Protein AF-A0A8S9WKM5-F1 (afdb_monomer)

Solvent-accessible surface area (backbone atoms only — not comparable to full-atom values): 20378 Å² total; per-residue (Å²): 137,87,86,84,72,63,52,85,47,77,47,70,59,56,39,90,84,60,51,67,67,56,53,53,48,53,51,52,48,31,42,75,72,48,49,33,50,94,80,45,41,81,51,89,52,42,51,88,86,58,52,78,96,60,64,34,61,64,47,78,47,74,60,62,87,44,53,34,90,78,53,55,71,71,56,52,52,53,50,38,52,51,33,28,72,76,71,74,44,70,63,51,79,73,56,32,53,35,55,56,51,51,55,53,51,58,72,33,42,27,84,75,7,39,36,40,37,48,40,54,46,63,67,56,44,67,90,43,21,59,63,50,49,52,52,46,45,65,63,21,17,52,54,30,37,36,32,53,39,83,78,16,41,94,50,84,91,52,101,60,59,59,30,37,40,35,36,32,38,40,78,48,51,67,50,29,36,38,33,37,31,62,46,52,95,60,63,56,67,57,52,27,58,73,49,72,64,68,61,77,90,43,96,49,52,47,77,43,83,39,50,49,72,57,28,71,73,75,29,62,75,48,82,86,82,90,75,82,75,70,89,74,50,68,73,80,80,42,87,87,73,83,77,87,80,70,76,40,56,90,76,31,42,31,28,65,71,57,35,59,78,47,60,52,60,66,93,34,46,39,85,48,82,87,53,71,88,77,51,94,64,99,70,90,49,73,64,53,50,54,53,37,47,77,69,69,34,52,36,31,30,56,46,48,72,78,70,60,67,88,78,46,59,67,47,52,36,54,53,52,52,52,36,49,76,68,46,48,45,70,36,82,70,19,50,74,37,86,50,42,71,39,58,87,84,131

Structure (mmCIF, N/CA/C/O backbone):
data_AF-A0A8S9WKM5-F1
#
_entry.id   AF-A0A8S9WKM5-F1
#
loop_
_atom_site.group_PDB
_atom_site.id
_atom_site.type_symbol
_atom_site.label_atom_id
_atom_site.label_alt_id
_atom_site.label_comp_id
_atom_site.label_asym_id
_atom_site.label_entity_id
_atom_site.label_seq_id
_atom_site.pdbx_PDB_ins_code
_atom_site.Cartn_x
_atom_site.Cartn_y
_atom_site.Cartn_z
_atom_site.occupancy
_atom_site.B_iso_or_equiv
_atom_site.auth_seq_id
_atom_site.auth_comp_id
_atom_site.auth_asym_id
_atom_site.auth_atom_id
_atom_site.pdbx_PDB_model_num
ATOM 1 N N . ASN A 1 1 ? -19.069 -21.335 11.880 1.00 27.52 1 ASN A N 1
ATOM 2 C CA . ASN A 1 1 ? -20.393 -20.916 12.400 1.00 27.52 1 ASN A CA 1
ATOM 3 C C . ASN A 1 1 ? -20.542 -19.393 12.402 1.00 27.52 1 ASN A C 1
ATOM 5 O O . ASN A 1 1 ? -20.335 -18.762 13.427 1.00 27.52 1 ASN A O 1
ATOM 9 N N . PHE A 1 2 ? -20.904 -18.797 11.259 1.00 27.61 2 PHE A N 1
ATOM 10 C CA . PHE A 1 2 ? -21.255 -17.368 11.104 1.00 27.61 2 PHE A CA 1
ATOM 11 C C . PHE A 1 2 ? -22.776 -17.133 11.265 1.00 27.61 2 PHE A C 1
ATOM 13 O O . PHE A 1 2 ? -23.379 -16.341 10.556 1.00 27.61 2 PHE A O 1
ATOM 20 N N . LYS A 1 3 ? -23.436 -17.864 12.174 1.00 27.30 3 LYS A N 1
ATOM 21 C CA . LYS A 1 3 ? -24.910 -17.896 12.272 1.00 27.30 3 LYS A CA 1
ATOM 22 C C . LYS A 1 3 ? -25.536 -16.939 13.298 1.00 27.30 3 LYS A C 1
ATOM 24 O O . LYS A 1 3 ? -26.707 -17.098 13.617 1.00 27.30 3 LYS A O 1
ATOM 29 N N . SER A 1 4 ? -24.832 -15.923 13.792 1.00 34.41 4 SER A N 1
ATOM 30 C CA . SER A 1 4 ? -25.453 -14.953 14.710 1.00 34.41 4 SER A CA 1
ATOM 31 C C . SER A 1 4 ? -24.988 -13.525 14.439 1.00 34.41 4 SER A C 1
ATOM 33 O O . SER A 1 4 ? -23.982 -13.073 14.983 1.00 34.41 4 SER A O 1
ATOM 35 N N . GLY A 1 5 ? -25.743 -12.827 13.591 1.00 37.31 5 GLY A N 1
ATOM 36 C CA . GLY A 1 5 ? -25.620 -11.388 13.364 1.00 37.31 5 GLY A CA 1
ATOM 37 C C . GLY A 1 5 ? -25.636 -11.032 11.883 1.00 37.31 5 GLY A C 1
ATOM 38 O O . GLY A 1 5 ? -24.588 -10.763 11.311 1.00 37.31 5 GLY A O 1
ATOM 39 N N . SER A 1 6 ? -26.818 -11.016 11.262 1.00 39.25 6 SER A N 1
ATOM 40 C CA . SER A 1 6 ? -27.016 -10.341 9.973 1.00 39.25 6 SER A CA 1
ATOM 41 C C . SER A 1 6 ? -26.503 -8.901 10.084 1.00 39.25 6 SER A C 1
ATOM 43 O O . SER A 1 6 ? -26.922 -8.179 10.999 1.00 39.25 6 SER A O 1
ATOM 45 N N . VAL A 1 7 ? -25.616 -8.462 9.189 1.00 41.38 7 VAL A N 1
ATOM 46 C CA . VAL A 1 7 ? -25.152 -7.070 9.188 1.00 41.38 7 VAL A CA 1
ATOM 47 C C . VAL A 1 7 ? -26.294 -6.189 8.684 1.00 41.38 7 VAL A C 1
ATOM 49 O O . VAL A 1 7 ? -26.565 -6.121 7.490 1.00 41.38 7 VAL A O 1
ATOM 52 N N . ARG A 1 8 ? -26.982 -5.504 9.604 1.00 40.97 8 ARG A N 1
ATOM 53 C CA . ARG A 1 8 ? -28.013 -4.512 9.272 1.00 40.97 8 ARG A CA 1
ATOM 54 C C . ARG A 1 8 ? -27.336 -3.182 8.944 1.00 40.97 8 ARG A C 1
ATOM 56 O O . ARG A 1 8 ? -26.842 -2.506 9.843 1.00 40.97 8 ARG A O 1
ATOM 63 N N . GLY A 1 9 ? -27.308 -2.793 7.673 1.00 43.59 9 GLY A N 1
ATOM 64 C CA . GLY A 1 9 ? -26.719 -1.520 7.260 1.00 43.59 9 GLY A CA 1
ATOM 65 C C . GLY A 1 9 ? -26.802 -1.262 5.758 1.00 43.59 9 GLY A C 1
ATOM 66 O O . GLY A 1 9 ? -27.056 -2.165 4.964 1.00 43.59 9 GLY A O 1
ATOM 67 N N . LEU A 1 10 ? -26.594 -0.003 5.365 1.00 43.62 10 LEU A N 1
ATOM 68 C CA . LEU A 1 10 ? -26.366 0.352 3.965 1.00 43.62 10 LEU A CA 1
ATOM 69 C C . LEU A 1 10 ? -25.060 -0.316 3.516 1.00 43.62 10 LEU A C 1
ATOM 71 O O . LEU A 1 10 ? -23.991 0.059 3.996 1.00 43.62 10 LEU A O 1
ATOM 75 N N . ILE A 1 11 ? -25.131 -1.269 2.587 1.00 50.75 11 ILE A N 1
ATOM 76 C CA . ILE A 1 11 ? -23.942 -1.811 1.925 1.00 50.75 11 ILE A CA 1
ATOM 77 C C . ILE A 1 11 ? -23.657 -0.935 0.721 1.00 50.75 11 ILE A C 1
ATOM 79 O O . ILE A 1 11 ? -24.031 -1.141 -0.430 1.00 50.75 11 ILE A O 1
ATOM 83 N N . ALA A 1 12 ? -22.977 0.124 1.085 1.00 47.88 12 ALA A N 1
ATOM 84 C CA . ALA A 1 12 ? -22.315 1.064 0.242 1.00 47.88 12 ALA A CA 1
ATOM 85 C C . ALA A 1 12 ? -21.112 0.363 -0.439 1.00 47.88 12 ALA A C 1
ATOM 87 O O . ALA A 1 12 ? -20.004 0.400 0.092 1.00 47.88 12 ALA A O 1
ATOM 88 N N . THR A 1 13 ? -21.278 -0.268 -1.613 1.00 49.44 13 THR A N 1
ATOM 89 C CA . THR A 1 13 ? -20.110 -0.578 -2.464 1.00 49.44 13 THR A CA 1
ATOM 90 C C . THR A 1 13 ? -19.815 0.627 -3.335 1.00 49.44 13 THR A C 1
ATOM 92 O O . THR A 1 13 ? -20.437 0.826 -4.379 1.00 49.44 13 THR A O 1
ATOM 95 N N . TRP A 1 14 ? -18.847 1.422 -2.911 1.00 49.50 14 TRP A N 1
ATOM 96 C CA . TRP A 1 14 ? -18.431 2.597 -3.650 1.00 49.50 14 TRP A CA 1
ATOM 97 C C . TRP A 1 14 ? -17.005 2.406 -4.121 1.00 49.50 14 TRP A C 1
ATOM 99 O O . TRP A 1 14 ? -16.128 2.000 -3.360 1.00 49.50 14 TRP A O 1
ATOM 109 N N . GLY A 1 15 ? -16.760 2.683 -5.391 1.00 41.44 15 GLY A N 1
ATOM 110 C CA . GLY A 1 15 ? -15.428 2.548 -5.946 1.00 41.44 15 GLY A CA 1
ATOM 111 C C . GLY A 1 15 ? -15.276 3.381 -7.187 1.00 41.44 15 GLY A C 1
ATOM 112 O O . GLY A 1 15 ? -16.176 3.485 -8.014 1.00 41.44 15 GLY A O 1
ATOM 113 N N . TYR A 1 16 ? -14.083 3.926 -7.326 1.00 41.91 16 TYR A N 1
ATOM 114 C CA . TYR A 1 16 ? -13.618 4.489 -8.573 1.00 41.91 16 TYR A CA 1
ATOM 115 C C . TYR A 1 16 ? -13.452 3.335 -9.576 1.00 41.91 16 TYR A C 1
ATOM 117 O O . TYR A 1 16 ? -12.672 2.416 -9.327 1.00 41.91 16 TYR A O 1
ATOM 125 N N . TYR A 1 17 ? -14.239 3.334 -10.657 1.00 49.47 17 TYR A N 1
ATOM 126 C CA . TYR A 1 17 ? -14.374 2.209 -11.600 1.00 49.47 17 TYR A CA 1
ATOM 127 C C . TYR A 1 17 ? -14.920 0.897 -11.004 1.00 49.47 17 TYR A C 1
ATOM 129 O O . TYR A 1 17 ? -14.580 -0.193 -11.477 1.00 49.47 17 TYR A O 1
ATOM 137 N N . LEU A 1 18 ? -15.806 0.951 -10.003 1.00 55.47 18 LEU A N 1
ATOM 138 C CA . LEU A 1 18 ? -16.553 -0.247 -9.615 1.00 55.47 18 LEU A CA 1
ATOM 139 C C . LEU A 1 18 ? -17.497 -0.621 -10.770 1.00 55.47 18 LEU A C 1
ATOM 141 O O . LEU A 1 18 ? -18.569 -0.043 -10.945 1.00 55.47 18 LEU A O 1
ATOM 145 N N . LYS A 1 19 ? -17.084 -1.583 -11.609 1.00 63.47 19 LYS A N 1
ATOM 146 C CA . LYS A 1 19 ? -17.965 -2.143 -12.641 1.00 63.47 19 LYS A CA 1
ATOM 147 C C . LYS A 1 19 ? -19.225 -2.624 -11.928 1.00 63.47 19 LYS A C 1
ATOM 149 O O . LYS A 1 19 ? -19.130 -3.479 -11.051 1.00 63.47 19 LYS A O 1
ATOM 154 N N . LYS A 1 20 ? -20.398 -2.123 -12.332 1.00 67.19 20 LYS A N 1
ATOM 155 C CA . LYS A 1 20 ? -21.721 -2.502 -11.789 1.00 67.19 20 LYS A CA 1
ATOM 156 C C . LYS A 1 20 ? -21.861 -4.017 -11.576 1.00 67.19 20 LYS A C 1
ATOM 158 O O . LYS A 1 20 ? -22.428 -4.469 -10.588 1.00 67.19 20 LYS A O 1
ATOM 163 N N . ARG A 1 21 ? -21.274 -4.806 -12.482 1.00 72.75 21 ARG A N 1
ATOM 164 C CA . ARG A 1 21 ? -21.211 -6.270 -12.413 1.00 72.75 21 ARG A CA 1
ATOM 165 C C . ARG A 1 21 ? -20.491 -6.805 -11.166 1.00 72.75 21 ARG A C 1
ATOM 167 O O . ARG A 1 21 ? -20.981 -7.762 -10.580 1.00 72.75 21 ARG A O 1
ATOM 174 N N . CYS A 1 22 ? -19.373 -6.205 -10.757 1.00 73.00 22 CYS A N 1
ATOM 175 C CA . CYS A 1 22 ? -18.634 -6.604 -9.558 1.00 73.00 22 CYS A CA 1
ATOM 176 C C . CYS A 1 22 ? -19.436 -6.292 -8.290 1.00 73.00 22 CYS A C 1
ATOM 178 O O . CYS A 1 22 ? -19.613 -7.185 -7.473 1.00 73.00 22 CYS A O 1
ATOM 180 N N . ALA A 1 23 ? -19.997 -5.078 -8.182 1.00 72.75 23 ALA A N 1
ATOM 181 C CA . ALA A 1 23 ? -20.856 -4.688 -7.059 1.00 72.75 23 ALA A CA 1
ATOM 182 C C . ALA A 1 23 ? -22.016 -5.678 -6.873 1.00 72.75 23 ALA A C 1
ATOM 184 O O . ALA A 1 23 ? -22.172 -6.276 -5.813 1.00 72.75 23 ALA A O 1
ATOM 185 N N . MET A 1 24 ? -22.774 -5.931 -7.947 1.00 76.25 24 MET A N 1
ATOM 186 C CA . MET A 1 24 ? -23.893 -6.874 -7.903 1.00 76.25 24 MET A CA 1
ATOM 187 C C . MET A 1 24 ? -23.445 -8.310 -7.598 1.00 76.25 24 MET A C 1
ATOM 189 O O . MET A 1 24 ? -24.157 -9.031 -6.904 1.00 76.25 24 MET A O 1
ATOM 193 N N . GLY A 1 25 ? -22.282 -8.734 -8.104 1.00 80.06 25 GLY A N 1
ATOM 194 C CA . GLY A 1 25 ? -21.702 -10.044 -7.808 1.00 80.06 25 GLY A CA 1
ATOM 195 C C . GLY A 1 25 ? -21.398 -10.217 -6.320 1.00 80.06 25 GLY A C 1
ATOM 196 O O . GLY A 1 25 ? -21.869 -11.176 -5.712 1.00 80.06 25 GLY A O 1
ATOM 197 N N . SER A 1 26 ? -20.697 -9.253 -5.719 1.00 76.81 26 SER A N 1
ATOM 198 C CA . SER A 1 26 ? -20.371 -9.258 -4.290 1.00 76.81 26 SER A CA 1
ATOM 199 C C . SER A 1 26 ? -21.617 -9.182 -3.408 1.00 76.81 26 SER A C 1
ATOM 201 O O . SER A 1 26 ? -21.707 -9.909 -2.423 1.00 76.81 26 SER A O 1
ATOM 203 N N . THR A 1 27 ? -22.620 -8.373 -3.772 1.00 77.62 27 THR A N 1
ATOM 204 C CA . THR A 1 27 ? -23.897 -8.327 -3.039 1.00 77.62 27 THR A CA 1
ATOM 205 C C . THR A 1 27 ? -24.624 -9.668 -3.088 1.00 77.62 27 THR A C 1
ATOM 207 O O . THR A 1 27 ? -25.083 -10.153 -2.058 1.00 77.62 27 THR A O 1
ATOM 210 N N . ARG A 1 2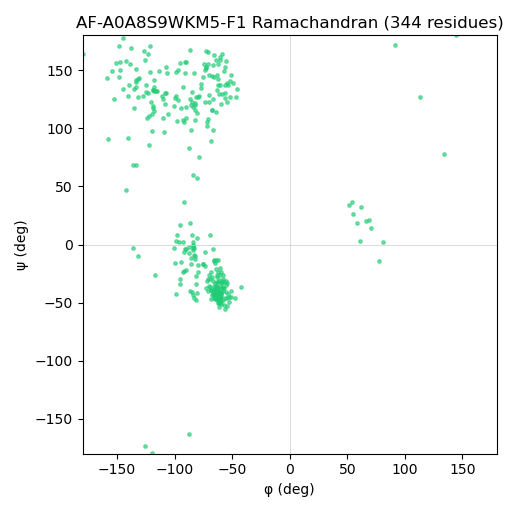8 ? -24.694 -10.314 -4.260 1.00 80.62 28 ARG A N 1
ATOM 211 C CA . ARG A 1 28 ? -25.297 -11.652 -4.391 1.00 80.62 28 ARG A CA 1
ATOM 212 C C . ARG A 1 28 ? -24.560 -12.694 -3.556 1.00 80.62 28 ARG A C 1
ATOM 214 O O . ARG A 1 28 ? -25.206 -13.517 -2.914 1.00 80.62 28 ARG A O 1
ATOM 221 N N . GLN A 1 29 ? -23.230 -12.652 -3.556 1.00 81.44 29 GLN A N 1
ATOM 222 C CA . GLN A 1 29 ? -22.418 -13.555 -2.748 1.00 81.44 29 GLN A CA 1
ATOM 223 C C . GLN A 1 29 ? -22.664 -13.339 -1.251 1.00 81.44 29 GLN A C 1
ATOM 225 O O . GLN A 1 29 ? -22.949 -14.302 -0.549 1.00 81.44 29 GLN A O 1
ATOM 230 N N . GLY A 1 30 ? -22.658 -12.092 -0.775 1.00 80.38 30 GLY A N 1
ATOM 231 C CA . GLY A 1 30 ? -22.911 -11.801 0.636 1.00 80.38 30 GLY A CA 1
ATOM 232 C C . GLY A 1 30 ? -24.327 -12.169 1.094 1.00 80.38 30 GLY A C 1
ATOM 233 O O . GLY A 1 30 ? -24.490 -12.630 2.220 1.00 80.38 30 GLY A O 1
ATOM 234 N N . LEU A 1 31 ? -25.340 -12.056 0.224 1.00 79.94 31 LEU A N 1
ATOM 235 C CA . LEU A 1 31 ? -26.686 -12.583 0.496 1.00 79.94 31 LEU A CA 1
ATOM 236 C C . LEU A 1 31 ? -26.677 -14.116 0.610 1.00 79.94 31 LEU A C 1
ATOM 238 O O . LEU A 1 31 ? -27.258 -14.669 1.539 1.00 79.94 31 LEU A O 1
ATOM 242 N N . LYS A 1 32 ? -25.986 -14.810 -0.305 1.00 84.81 32 LYS A N 1
ATOM 243 C CA . LYS A 1 32 ? -25.862 -16.279 -0.290 1.00 84.81 32 LYS A CA 1
ATOM 244 C C . LYS A 1 32 ? -25.129 -16.788 0.955 1.00 84.81 32 LYS A C 1
ATOM 246 O O . LYS A 1 32 ? -25.483 -17.833 1.490 1.00 84.81 32 LYS A O 1
ATOM 251 N N . GLU A 1 33 ? -24.116 -16.058 1.406 1.00 83.00 33 GLU A N 1
ATOM 252 C CA . GLU A 1 33 ? -23.310 -16.393 2.585 1.00 83.00 33 GLU A CA 1
ATOM 253 C C . GLU A 1 33 ? -23.963 -15.949 3.907 1.00 83.00 33 GLU A C 1
ATOM 255 O O . GLU A 1 33 ? -23.430 -16.228 4.979 1.00 83.00 33 GLU A O 1
ATOM 260 N N . GLY A 1 34 ? -25.124 -15.281 3.855 1.00 81.00 34 GLY A N 1
ATOM 261 C CA . GLY A 1 34 ? -25.837 -14.787 5.038 1.00 81.00 34 GLY A CA 1
ATOM 262 C C . GLY A 1 34 ? -25.152 -13.607 5.735 1.00 81.00 34 GLY A C 1
ATOM 263 O O . GLY A 1 34 ? -25.500 -13.274 6.865 1.00 81.00 34 GLY A O 1
ATOM 264 N N . ILE A 1 35 ? -24.181 -12.974 5.070 1.00 79.56 35 ILE A N 1
ATOM 265 C CA . ILE A 1 35 ? -23.537 -11.735 5.525 1.00 79.56 35 ILE A CA 1
ATOM 266 C C . ILE A 1 35 ? -24.534 -10.574 5.399 1.00 79.56 35 ILE A C 1
ATOM 268 O O . ILE A 1 35 ? -24.620 -9.721 6.284 1.00 79.56 35 ILE A O 1
ATOM 272 N N . PHE A 1 36 ? -25.303 -10.573 4.305 1.00 81.75 36 PHE A N 1
ATOM 273 C CA . PHE A 1 36 ? -26.350 -9.601 3.997 1.00 81.75 36 PHE A CA 1
ATOM 274 C C . PHE A 1 36 ? -27.739 -10.230 4.157 1.00 81.75 36 PHE A C 1
ATOM 276 O O . PHE A 1 36 ? -27.911 -11.435 3.978 1.00 81.75 36 PHE A O 1
ATOM 283 N N . ASP A 1 37 ? -28.736 -9.403 4.460 1.00 79.25 37 ASP A N 1
ATOM 284 C CA . ASP A 1 37 ? -30.146 -9.785 4.600 1.00 79.25 37 ASP A CA 1
ATOM 285 C C . ASP A 1 37 ? -31.050 -9.036 3.601 1.00 79.25 37 ASP A C 1
ATOM 287 O O . ASP A 1 37 ? -30.590 -8.221 2.803 1.00 79.25 37 ASP A O 1
ATOM 291 N N . SER A 1 38 ? -32.362 -9.281 3.637 1.00 76.25 38 SER A N 1
ATOM 292 C CA . SER A 1 38 ? -33.327 -8.619 2.743 1.00 76.25 38 SER A CA 1
ATOM 293 C C . SER A 1 38 ? -33.442 -7.103 2.950 1.00 76.25 38 SER A C 1
ATOM 295 O O . SER A 1 38 ? -33.981 -6.413 2.089 1.00 76.25 38 SER A O 1
ATOM 297 N N . ASN A 1 39 ? -32.953 -6.572 4.075 1.00 77.75 39 ASN A N 1
ATOM 298 C CA . ASN A 1 39 ? -32.946 -5.137 4.372 1.00 77.75 39 ASN A CA 1
ATOM 299 C C . ASN A 1 39 ? -31.653 -4.451 3.912 1.00 77.75 39 ASN A C 1
ATOM 301 O O . ASN A 1 39 ? -31.538 -3.224 3.983 1.00 77.75 39 ASN A O 1
ATOM 305 N N . SER A 1 40 ? -30.681 -5.231 3.446 1.00 80.75 40 SER A N 1
ATOM 306 C CA . SER A 1 40 ? -29.411 -4.749 2.927 1.00 80.75 40 SER A CA 1
ATOM 307 C C . SER A 1 40 ? -29.625 -3.974 1.632 1.00 80.75 40 SER A C 1
ATOM 309 O O . SER A 1 40 ? -30.214 -4.467 0.672 1.00 80.75 40 SER A O 1
ATOM 311 N N . ARG A 1 41 ? -29.136 -2.733 1.600 1.00 80.19 41 ARG A N 1
ATOM 312 C CA . ARG A 1 41 ? -29.294 -1.830 0.453 1.00 80.19 41 ARG A CA 1
ATOM 313 C C . ARG A 1 41 ? -27.970 -1.647 -0.267 1.00 80.19 41 ARG A C 1
ATOM 315 O O . ARG A 1 41 ? -26.976 -1.332 0.381 1.00 80.19 41 ARG A O 1
ATOM 322 N N . LEU A 1 42 ? -27.997 -1.810 -1.588 1.00 80.12 42 LEU A N 1
ATOM 323 C CA . LEU A 1 42 ? -26.881 -1.534 -2.485 1.00 80.12 42 LEU A CA 1
ATOM 324 C C . LEU A 1 42 ? -27.092 -0.182 -3.168 1.00 80.12 42 LEU A C 1
ATOM 326 O O . LEU A 1 42 ? -28.041 -0.018 -3.932 1.00 80.12 42 LEU A O 1
ATOM 330 N N . GLU A 1 43 ? -26.173 0.750 -2.944 1.00 80.19 43 GLU A N 1
ATOM 331 C CA . GLU A 1 43 ? -26.101 2.013 -3.684 1.00 80.19 43 GLU A CA 1
ATOM 332 C C . GLU A 1 43 ? -24.857 2.003 -4.577 1.00 80.19 43 GLU A C 1
ATOM 334 O O . GLU A 1 43 ? -23.756 1.703 -4.113 1.00 80.19 43 GLU A O 1
ATOM 339 N N . ILE A 1 44 ? -25.037 2.295 -5.869 1.00 79.19 44 ILE A N 1
ATOM 340 C CA . ILE A 1 44 ? -23.961 2.289 -6.869 1.00 79.19 44 ILE A CA 1
ATOM 341 C C . ILE A 1 44 ? -23.678 3.727 -7.275 1.00 79.19 44 ILE A C 1
ATOM 343 O O . ILE A 1 44 ? -24.361 4.266 -8.139 1.00 79.19 44 ILE A O 1
ATOM 347 N N . ASN A 1 45 ? -22.664 4.319 -6.655 1.00 81.50 45 ASN A N 1
ATOM 348 C CA . ASN A 1 45 ? -22.265 5.709 -6.847 1.00 81.50 45 ASN A CA 1
ATOM 349 C C . ASN A 1 45 ? -20.734 5.855 -6.663 1.00 81.50 45 ASN A C 1
ATOM 351 O O . ASN A 1 45 ? -20.051 4.923 -6.221 1.00 81.50 45 ASN A O 1
ATOM 355 N N . ASP A 1 46 ? -20.178 7.025 -6.994 1.00 84.56 46 ASP A N 1
ATOM 356 C CA . ASP A 1 46 ? -18.761 7.352 -6.758 1.00 84.56 46 ASP A CA 1
ATOM 357 C C . ASP A 1 46 ? -18.559 7.901 -5.337 1.00 84.56 46 ASP A C 1
ATOM 359 O O . ASP A 1 46 ? -19.162 8.909 -4.975 1.00 84.56 46 ASP A O 1
ATOM 363 N N . PHE A 1 47 ? -17.732 7.233 -4.517 1.00 86.44 47 PHE A N 1
ATOM 364 C CA . PHE A 1 47 ? -17.626 7.564 -3.085 1.00 86.44 47 PHE A CA 1
ATOM 365 C C . PHE A 1 47 ? -17.097 8.968 -2.864 1.00 86.44 47 PHE A C 1
ATOM 367 O O . PHE A 1 47 ? -17.505 9.650 -1.937 1.00 86.44 47 PHE A O 1
ATOM 374 N N . ILE A 1 48 ? -16.147 9.365 -3.705 1.00 87.38 48 ILE A N 1
ATOM 375 C CA . ILE A 1 48 ? -15.418 10.614 -3.566 1.00 87.38 48 ILE A CA 1
ATOM 376 C C . ILE A 1 48 ? -16.265 11.757 -4.110 1.00 87.38 48 ILE A C 1
ATOM 378 O O . ILE A 1 48 ? -16.299 12.834 -3.522 1.00 87.38 48 ILE A O 1
ATOM 382 N N . LEU A 1 49 ? -16.924 11.534 -5.248 1.00 86.88 49 LEU A N 1
ATOM 383 C CA . LEU A 1 49 ? -17.642 12.583 -5.967 1.00 86.88 49 LEU A CA 1
ATOM 384 C C . LEU A 1 49 ? -19.102 12.731 -5.541 1.00 86.88 49 LEU A C 1
ATOM 386 O O . LEU A 1 49 ? -19.693 13.784 -5.771 1.00 86.88 49 LEU A O 1
ATOM 390 N N . SER A 1 50 ? -19.704 11.699 -4.959 1.00 86.44 50 SER A N 1
ATOM 391 C CA . SER A 1 50 ? -21.118 11.704 -4.576 1.00 86.44 50 SER A CA 1
ATOM 392 C C . SER A 1 50 ? -21.372 10.974 -3.253 1.00 86.44 50 SER A C 1
ATOM 394 O O . SER A 1 50 ? -22.288 10.160 -3.211 1.00 86.44 50 SER A O 1
ATOM 396 N N . PRO A 1 51 ? -20.592 11.223 -2.181 1.00 87.50 51 PRO A N 1
ATOM 397 C CA . PRO A 1 51 ? -20.678 10.452 -0.940 1.00 87.50 51 PRO A CA 1
ATOM 398 C C . PRO A 1 51 ? -22.089 10.414 -0.335 1.00 87.50 51 PRO A C 1
ATOM 400 O O . PRO A 1 51 ? -22.879 11.334 -0.557 1.00 87.50 51 PRO A O 1
ATOM 403 N N . PRO A 1 52 ? -22.391 9.405 0.504 1.00 86.69 52 PRO A N 1
ATOM 404 C CA . PRO A 1 52 ? -23.639 9.363 1.256 1.00 86.69 52 PRO A CA 1
ATOM 405 C C . PRO A 1 52 ? -23.897 10.656 2.043 1.00 86.69 52 PRO A C 1
ATOM 407 O O . PRO A 1 52 ? -23.003 11.191 2.692 1.00 86.69 52 PRO A O 1
ATOM 410 N N . HIS A 1 53 ? -25.153 11.103 2.075 1.00 87.50 53 HIS A N 1
ATOM 411 C CA . HIS A 1 53 ? -25.580 12.289 2.835 1.00 87.50 53 HIS A CA 1
ATOM 412 C C . HIS A 1 53 ? -25.937 11.994 4.301 1.00 87.50 53 HIS A C 1
ATOM 414 O O . HIS A 1 53 ? -26.651 12.762 4.940 1.00 87.50 53 HIS A O 1
ATOM 420 N N . LYS A 1 54 ? -25.479 10.861 4.838 1.00 89.19 54 LYS A N 1
ATOM 421 C CA . LYS A 1 54 ? -25.720 10.452 6.223 1.00 89.19 54 LYS A CA 1
ATOM 422 C C . LYS A 1 54 ? -24.459 9.859 6.824 1.00 89.19 54 LYS A C 1
ATOM 424 O O . LYS A 1 54 ? -23.621 9.323 6.099 1.00 89.19 54 LYS A O 1
ATOM 429 N N . GLN A 1 55 ? -24.375 9.917 8.144 1.00 93.38 55 GLN A N 1
ATOM 430 C CA . GLN A 1 55 ? -23.315 9.256 8.887 1.00 93.38 55 GLN A CA 1
ATOM 431 C C . GLN A 1 55 ? -23.679 7.796 9.202 1.00 93.38 55 GLN A C 1
ATOM 433 O O . GLN A 1 55 ? -24.821 7.368 9.001 1.00 93.38 55 GLN A O 1
ATOM 438 N N . PHE A 1 56 ? -22.681 7.025 9.642 1.00 92.69 56 PHE A N 1
ATOM 439 C CA . PHE A 1 56 ? -22.817 5.609 9.971 1.00 92.69 56 PHE A CA 1
ATOM 440 C C . PHE A 1 56 ? -22.195 5.262 11.323 1.00 92.69 56 PHE A C 1
ATOM 442 O O . PHE A 1 56 ? -21.097 5.705 11.652 1.00 92.69 56 PHE A O 1
ATOM 449 N N . LYS A 1 57 ? -22.845 4.359 12.063 1.00 95.56 57 LYS A N 1
ATOM 450 C CA . LYS A 1 57 ? -22.308 3.752 13.298 1.00 95.56 57 LYS A CA 1
ATOM 451 C C . LYS A 1 57 ? -21.145 2.791 13.063 1.00 95.56 57 LYS A C 1
ATOM 453 O O . LYS A 1 57 ? -20.348 2.552 13.967 1.00 95.56 57 LYS A O 1
ATOM 458 N N . ALA A 1 58 ? -21.077 2.185 11.883 1.00 94.88 58 ALA A N 1
ATOM 459 C CA . ALA A 1 58 ? -20.039 1.230 11.535 1.00 94.88 58 ALA A CA 1
ATOM 460 C C . ALA A 1 58 ? -19.676 1.356 10.056 1.00 94.88 58 ALA A C 1
ATOM 462 O O . ALA A 1 58 ? -20.566 1.397 9.207 1.00 94.88 58 ALA A O 1
ATOM 463 N N . ILE A 1 59 ? -18.379 1.389 9.754 1.00 95.25 59 ILE A N 1
ATOM 464 C CA . ILE A 1 59 ? -17.861 1.414 8.385 1.00 95.25 59 ILE A CA 1
ATOM 465 C C . ILE A 1 59 ? -16.765 0.358 8.256 1.00 95.25 59 ILE A C 1
ATOM 467 O O . ILE A 1 59 ? -15.809 0.345 9.026 1.00 95.25 59 ILE A O 1
ATOM 471 N N . VAL A 1 60 ? -16.884 -0.518 7.260 1.00 93.44 60 VAL A N 1
ATOM 472 C CA . VAL A 1 60 ? -15.850 -1.498 6.909 1.00 93.44 60 VAL A CA 1
ATOM 473 C C . VAL A 1 60 ? -15.479 -1.292 5.451 1.00 93.44 60 VAL A C 1
ATOM 475 O O . VAL A 1 60 ? -16.372 -1.222 4.607 1.00 93.44 60 VAL A O 1
ATOM 478 N N . ALA A 1 61 ? -14.188 -1.186 5.138 1.00 91.31 61 ALA A N 1
ATOM 479 C CA . ALA A 1 61 ? -13.759 -0.992 3.757 1.00 91.31 61 ALA A CA 1
ATOM 480 C C . ALA A 1 61 ? -12.408 -1.636 3.431 1.00 91.31 61 ALA A C 1
ATOM 482 O O . ALA A 1 61 ? -11.501 -1.714 4.257 1.00 91.31 61 ALA A O 1
ATOM 483 N N . ASN A 1 62 ? -12.281 -2.022 2.164 1.00 90.69 62 ASN A N 1
ATOM 484 C CA . ASN A 1 62 ? -11.028 -2.283 1.467 1.00 90.69 62 ASN A CA 1
ATOM 485 C C . ASN A 1 62 ? -11.013 -1.348 0.238 1.00 90.69 62 ASN A C 1
ATOM 487 O O . ASN A 1 62 ? -11.565 -1.712 -0.805 1.00 90.69 62 ASN A O 1
ATOM 491 N N . PRO A 1 63 ? -10.553 -0.091 0.385 1.00 90.56 63 PRO A N 1
ATOM 492 C CA . PRO A 1 63 ? -10.658 0.924 -0.656 1.00 90.56 63 PRO A CA 1
ATOM 493 C C . PRO A 1 63 ? -9.718 0.637 -1.842 1.00 90.56 63 PRO A C 1
ATOM 495 O O . PRO A 1 63 ? -8.787 -0.155 -1.741 1.00 90.56 63 PRO A O 1
ATOM 498 N N . PRO A 1 64 ? -9.905 1.305 -2.993 1.00 87.31 64 PRO A N 1
ATOM 499 C CA . PRO A 1 64 ? -9.050 1.102 -4.162 1.00 87.31 64 PRO A CA 1
ATOM 500 C C . PRO A 1 64 ? -7.626 1.662 -3.969 1.00 87.31 64 PRO A C 1
ATOM 502 O O . PRO A 1 64 ? -7.425 2.867 -3.785 1.00 87.31 64 PRO A O 1
ATOM 505 N N . TYR A 1 65 ? -6.602 0.812 -4.112 1.00 88.06 65 TYR A N 1
ATOM 506 C CA . TYR A 1 65 ? -5.185 1.184 -3.942 1.00 88.06 65 TYR A CA 1
ATOM 507 C C . TYR A 1 65 ? -4.572 1.798 -5.211 1.00 88.06 65 TYR A C 1
ATOM 509 O O . TYR A 1 65 ? -3.609 1.295 -5.793 1.00 88.06 65 TYR A O 1
ATOM 517 N N . ILE A 1 66 ? -5.138 2.917 -5.666 1.00 88.00 66 ILE A N 1
ATOM 518 C CA . ILE A 1 66 ? -4.654 3.626 -6.856 1.00 88.00 66 ILE A CA 1
ATOM 519 C C . ILE A 1 66 ? -3.610 4.666 -6.449 1.00 88.00 66 ILE A C 1
ATOM 521 O O . ILE A 1 66 ? -3.899 5.611 -5.712 1.00 88.00 66 ILE A O 1
ATOM 525 N N . ARG A 1 67 ? -2.382 4.495 -6.950 1.00 87.94 67 ARG A N 1
ATOM 526 C CA . ARG A 1 67 ? -1.274 5.438 -6.736 1.00 87.94 67 ARG A CA 1
ATOM 527 C C . ARG A 1 67 ? -1.543 6.766 -7.444 1.00 87.94 67 ARG A C 1
ATOM 529 O O . ARG A 1 67 ? -2.046 6.780 -8.566 1.00 87.94 67 ARG A O 1
ATOM 536 N N . HIS A 1 68 ? -1.102 7.867 -6.842 1.00 87.88 68 HIS A N 1
ATOM 537 C CA . HIS A 1 68 ? -1.346 9.228 -7.332 1.00 87.88 68 HIS A CA 1
ATOM 538 C C . HIS A 1 68 ? -0.921 9.482 -8.790 1.00 87.88 68 HIS A C 1
ATOM 540 O O . HIS A 1 68 ? -1.577 10.245 -9.494 1.00 87.88 68 HIS A O 1
ATOM 546 N N . HIS A 1 69 ? 0.140 8.837 -9.286 1.00 85.38 69 HIS A N 1
ATOM 547 C CA . HIS A 1 69 ? 0.571 8.969 -10.685 1.00 85.38 69 HIS A CA 1
ATOM 548 C C . HIS A 1 69 ? -0.494 8.515 -11.694 1.00 85.38 69 HIS A C 1
ATOM 550 O O . HIS A 1 69 ? -0.504 9.001 -12.816 1.00 85.38 69 HIS A O 1
ATOM 556 N N . ARG A 1 70 ? -1.396 7.608 -11.295 1.00 86.38 70 ARG A N 1
ATOM 557 C CA . ARG A 1 70 ? -2.480 7.087 -12.142 1.00 86.38 70 ARG A CA 1
ATOM 558 C C . ARG A 1 70 ? -3.780 7.884 -12.026 1.00 86.38 70 ARG A C 1
ATOM 560 O O . ARG A 1 70 ? -4.744 7.552 -12.704 1.00 86.38 70 ARG A O 1
ATOM 567 N N . LEU A 1 71 ? -3.836 8.885 -11.147 1.00 87.38 71 LEU A N 1
ATOM 568 C CA . LEU A 1 71 ? -5.039 9.691 -10.959 1.00 87.38 71 LEU A CA 1
ATOM 569 C C . LEU A 1 71 ? -5.088 10.828 -11.994 1.00 87.38 71 LEU A C 1
ATOM 571 O O . LEU A 1 71 ? -4.086 11.548 -12.116 1.00 87.38 71 LEU A O 1
ATOM 575 N N . PRO A 1 72 ? -6.230 11.023 -12.685 1.00 88.94 72 PRO A N 1
ATOM 576 C CA . PRO A 1 72 ? -6.445 12.164 -13.571 1.00 88.94 72 PRO A CA 1
ATOM 577 C C . PRO A 1 72 ? -6.252 13.501 -12.854 1.00 88.94 72 PRO A C 1
ATOM 579 O O . PRO A 1 72 ? -6.444 13.607 -11.637 1.00 88.94 72 PRO A O 1
ATOM 582 N N . VAL A 1 73 ? -5.872 14.531 -13.608 1.00 88.44 73 VAL A N 1
ATOM 583 C CA . VAL A 1 73 ? -5.567 15.863 -13.063 1.00 88.44 73 VAL A CA 1
ATOM 584 C C . VAL A 1 73 ? -6.808 16.492 -12.429 1.00 88.44 73 VAL A C 1
ATOM 586 O O . VAL A 1 73 ? -6.730 17.046 -11.331 1.00 88.44 73 VAL A O 1
ATOM 589 N N . GLU A 1 74 ? -7.967 16.323 -13.058 1.00 89.12 74 GLU A N 1
ATOM 590 C CA . GLU A 1 74 ? -9.257 16.847 -12.607 1.00 89.12 74 GLU A CA 1
ATOM 591 C C . GLU A 1 74 ? -9.640 16.230 -11.258 1.00 89.12 74 GLU A C 1
ATOM 593 O O . GLU A 1 74 ? -10.026 16.931 -10.320 1.00 89.12 74 GLU A O 1
ATOM 598 N N . LEU A 1 75 ? -9.454 14.911 -11.125 1.00 89.62 75 LEU A N 1
ATOM 599 C CA . LEU A 1 75 ? -9.691 14.206 -9.869 1.00 89.62 75 LEU A CA 1
ATOM 600 C C . LEU A 1 75 ? -8.726 14.686 -8.781 1.00 89.62 75 LEU A C 1
ATOM 602 O O . LEU A 1 75 ? -9.155 14.931 -7.659 1.00 89.62 75 LEU A O 1
ATOM 606 N N . LYS A 1 76 ? -7.440 14.890 -9.095 1.00 90.94 76 LYS A N 1
ATOM 607 C CA . LYS A 1 76 ? -6.467 15.421 -8.125 1.00 90.94 76 LYS A CA 1
ATOM 608 C C . LYS A 1 76 ? -6.872 16.787 -7.574 1.00 90.94 76 LYS A C 1
ATOM 610 O O . LYS A 1 76 ? -6.645 17.029 -6.390 1.00 90.94 76 LYS A O 1
ATOM 615 N N . SER A 1 77 ? -7.453 17.665 -8.395 1.00 91.12 77 SER A N 1
ATOM 616 C CA . SER A 1 77 ? -7.954 18.961 -7.913 1.00 91.12 77 SER A CA 1
ATOM 617 C C . SER A 1 77 ? -9.060 18.768 -6.876 1.00 91.12 77 SER A C 1
ATOM 619 O O . SER A 1 77 ? -8.944 19.254 -5.752 1.00 91.12 77 SER A O 1
ATOM 621 N N . ARG A 1 78 ? -10.061 17.939 -7.201 1.00 91.31 78 ARG A N 1
ATOM 622 C CA . ARG A 1 78 ? -11.173 17.620 -6.291 1.00 91.31 78 ARG A CA 1
ATOM 623 C C . ARG A 1 78 ? -10.703 16.970 -4.991 1.00 91.31 78 ARG A C 1
ATOM 625 O O . ARG A 1 78 ? -11.174 17.317 -3.915 1.00 91.31 78 ARG A O 1
ATOM 632 N N . LEU A 1 79 ? -9.738 16.054 -5.066 1.00 93.75 79 LEU A N 1
ATOM 633 C CA . LEU A 1 79 ? -9.161 15.399 -3.890 1.00 93.75 79 LEU A CA 1
ATOM 634 C C . LEU A 1 79 ? -8.430 16.396 -2.975 1.00 93.75 79 LEU A C 1
ATOM 636 O O . LEU A 1 79 ? -8.537 16.308 -1.750 1.00 93.75 79 LEU A O 1
ATOM 640 N N . LYS A 1 80 ? -7.723 17.380 -3.548 1.00 92.31 80 LYS A N 1
ATOM 641 C CA . LYS A 1 80 ? -7.096 18.461 -2.771 1.00 92.31 80 LYS A CA 1
ATOM 642 C C . LYS A 1 80 ? -8.141 19.310 -2.049 1.00 92.31 80 LYS A C 1
ATOM 644 O O . LYS A 1 80 ? -7.970 19.563 -0.858 1.00 92.31 80 LYS A O 1
ATOM 649 N N . GLU A 1 81 ? -9.206 19.710 -2.738 1.00 93.19 81 GLU A N 1
ATOM 650 C CA . GLU A 1 81 ? -10.323 20.467 -2.153 1.00 93.19 81 GLU A CA 1
ATOM 651 C C . GLU A 1 81 ? -11.011 19.685 -1.027 1.00 93.19 81 GLU A C 1
ATOM 653 O O . GLU A 1 81 ? -11.207 20.224 0.061 1.00 93.19 81 GLU A O 1
ATOM 658 N N . LEU A 1 82 ? -11.278 18.393 -1.245 1.00 93.62 82 LEU A N 1
ATOM 659 C CA . LEU A 1 82 ? -11.837 17.494 -0.234 1.00 93.62 82 LEU A CA 1
ATOM 660 C C . LEU A 1 82 ? -10.948 17.429 1.013 1.00 93.62 82 LEU A C 1
ATOM 662 O O . LEU A 1 82 ? -11.445 17.597 2.126 1.00 93.62 82 LEU A O 1
ATOM 666 N N . SER A 1 83 ? -9.633 17.237 0.843 1.00 95.00 83 SER A N 1
ATOM 667 C CA . SER A 1 83 ? -8.708 17.201 1.984 1.00 95.00 83 SER A CA 1
ATOM 668 C C . SER A 1 83 ? -8.666 18.527 2.738 1.00 95.00 83 SER A C 1
ATOM 670 O O . SER A 1 83 ? -8.718 18.524 3.962 1.00 95.00 83 SER A O 1
ATOM 672 N N . LEU A 1 84 ? -8.666 19.659 2.029 1.00 95.88 84 LEU A N 1
ATOM 673 C CA . LEU A 1 84 ? -8.682 20.974 2.661 1.00 95.88 84 LEU A CA 1
ATOM 674 C C . LEU A 1 84 ? -9.960 21.181 3.480 1.00 95.88 84 LEU A C 1
ATOM 676 O O . LEU A 1 84 ? -9.877 21.646 4.613 1.00 95.88 84 LEU A O 1
ATOM 680 N N . LYS A 1 85 ? -11.118 20.799 2.931 1.00 95.75 85 LYS A N 1
ATOM 681 C CA . LYS A 1 85 ? -12.420 20.938 3.591 1.00 95.75 85 LYS A CA 1
ATOM 682 C C . LYS A 1 85 ? -12.523 20.103 4.872 1.00 95.75 85 LYS A C 1
ATOM 684 O O . LYS A 1 85 ? -13.020 20.607 5.870 1.00 95.75 85 LYS A O 1
ATOM 689 N N . ILE A 1 86 ? -12.079 18.844 4.843 1.00 96.00 86 ILE A N 1
ATOM 690 C CA . ILE A 1 86 ? -12.258 17.904 5.967 1.00 96.00 86 ILE A CA 1
ATOM 691 C C . ILE A 1 86 ? -11.132 18.029 7.002 1.00 96.00 86 ILE A C 1
ATOM 693 O O . ILE A 1 86 ? -11.374 17.954 8.208 1.00 96.00 86 ILE A O 1
ATOM 697 N N . LEU A 1 87 ? -9.888 18.199 6.546 1.00 95.94 87 LEU A N 1
ATOM 698 C CA . LEU A 1 87 ? -8.709 18.206 7.417 1.00 95.94 87 LEU A CA 1
ATOM 699 C C . LEU A 1 87 ? -8.332 19.609 7.904 1.00 95.94 87 LEU A C 1
ATOM 701 O O . LEU A 1 87 ? -7.612 19.734 8.892 1.00 95.94 87 LEU A O 1
ATOM 705 N N . GLY A 1 88 ? -8.753 20.656 7.187 1.00 95.62 88 GLY A N 1
ATOM 706 C CA . GLY A 1 88 ? -8.277 22.029 7.380 1.00 95.62 88 GLY A CA 1
ATOM 707 C C . GLY A 1 88 ? -6.929 22.324 6.708 1.00 95.62 88 GLY A C 1
ATOM 708 O O . GLY A 1 88 ? -6.414 23.432 6.819 1.00 95.62 88 GLY A O 1
ATOM 709 N N . PHE A 1 89 ? -6.341 21.362 5.988 1.00 94.06 89 PHE A N 1
ATOM 710 C CA . PHE A 1 89 ? -5.092 21.540 5.245 1.00 94.06 89 PHE A CA 1
ATOM 711 C C . PHE A 1 89 ? -5.056 20.686 3.976 1.00 94.06 89 PHE A C 1
ATOM 713 O O . PHE A 1 89 ? -5.725 19.660 3.864 1.00 94.06 89 PHE A O 1
ATOM 720 N N . LYS A 1 90 ? -4.231 21.094 3.006 1.00 91.06 90 LYS A N 1
ATOM 721 C CA . LYS A 1 90 ? -4.005 20.319 1.779 1.00 91.06 90 LYS A CA 1
ATOM 722 C C . LYS A 1 90 ? -3.039 19.169 2.059 1.00 91.06 90 LYS A C 1
ATOM 724 O O . LYS A 1 90 ? -1.939 19.402 2.562 1.00 91.06 90 LYS A O 1
ATOM 729 N N . LEU A 1 91 ? -3.423 17.950 1.687 1.00 91.38 91 LEU A N 1
ATOM 730 C CA . LEU A 1 91 ? -2.492 16.820 1.678 1.00 91.38 91 LEU A CA 1
ATOM 731 C C . LEU A 1 91 ? -1.491 16.924 0.527 1.00 91.38 91 LEU A C 1
ATOM 733 O O . LEU A 1 91 ? -1.775 17.496 -0.530 1.00 91.38 91 LEU A O 1
ATOM 737 N N . ASP A 1 92 ? -0.319 16.329 0.736 1.00 91.12 92 ASP A N 1
ATOM 738 C CA . ASP A 1 92 ? 0.688 16.177 -0.309 1.00 91.12 92 ASP A CA 1
ATOM 739 C C . ASP A 1 92 ? 0.127 15.347 -1.478 1.00 91.12 92 ASP A C 1
ATOM 741 O O . ASP A 1 92 ? -0.540 14.327 -1.286 1.00 91.12 92 ASP A O 1
ATOM 745 N N . GLY A 1 93 ? 0.408 15.783 -2.709 1.00 86.38 93 GLY A N 1
ATOM 746 C CA . GLY A 1 93 ? -0.148 15.189 -3.928 1.00 86.38 93 GLY A CA 1
ATOM 747 C C . GLY A 1 93 ? 0.307 13.757 -4.219 1.00 86.38 93 GLY A C 1
ATOM 748 O O . GLY A 1 93 ? -0.165 13.168 -5.192 1.00 86.38 93 GLY A O 1
ATOM 749 N N . ARG A 1 94 ? 1.215 13.197 -3.410 1.00 89.81 94 ARG A N 1
ATOM 750 C CA . ARG A 1 94 ? 1.644 11.798 -3.498 1.00 89.81 94 ARG A CA 1
ATOM 751 C C . ARG A 1 94 ? 0.697 10.821 -2.798 1.00 89.81 94 ARG A C 1
ATOM 753 O O . ARG A 1 94 ? 0.852 9.613 -2.999 1.00 89.81 94 ARG A O 1
ATOM 760 N N . ALA A 1 95 ? -0.281 11.309 -2.031 1.00 92.75 95 ALA A N 1
ATOM 761 C CA . ALA A 1 95 ? -1.304 10.472 -1.410 1.00 92.75 95 ALA A CA 1
ATOM 762 C C . ALA A 1 95 ? -2.098 9.679 -2.467 1.00 92.75 95 ALA A C 1
ATOM 764 O O . ALA A 1 95 ? -2.572 10.228 -3.464 1.00 92.75 95 ALA A O 1
ATOM 765 N N . GLY A 1 96 ? -2.218 8.365 -2.269 1.00 92.50 96 GLY A N 1
ATOM 766 C CA . GLY A 1 96 ? -3.045 7.506 -3.119 1.00 92.50 96 GLY A CA 1
ATOM 767 C C . GLY A 1 96 ? -4.543 7.712 -2.875 1.00 92.50 96 GLY A C 1
ATOM 768 O O . GLY A 1 96 ? -4.949 8.287 -1.869 1.00 92.50 96 GLY A O 1
ATOM 769 N N . LEU A 1 97 ? -5.386 7.199 -3.775 1.00 92.50 97 LEU A N 1
ATOM 770 C CA . LEU A 1 97 ? -6.845 7.358 -3.680 1.00 92.50 97 LEU A CA 1
ATOM 771 C C . LEU A 1 97 ? -7.429 6.787 -2.375 1.00 92.50 97 LEU A C 1
ATOM 773 O O . LEU A 1 97 ? -8.327 7.386 -1.790 1.00 92.50 97 LEU A O 1
ATOM 777 N N . HIS A 1 98 ? -6.881 5.670 -1.895 1.00 92.94 98 HIS A N 1
ATOM 778 C CA . HIS A 1 98 ? -7.277 5.017 -0.644 1.00 92.94 98 HIS A CA 1
ATOM 779 C C . HIS A 1 98 ? -7.203 5.944 0.581 1.00 92.94 98 HIS A C 1
ATOM 781 O O . HIS A 1 98 ? -8.029 5.827 1.483 1.00 92.94 98 HIS A O 1
ATOM 787 N N . ILE A 1 99 ? -6.278 6.910 0.590 1.00 96.19 99 ILE A N 1
ATOM 788 C CA . ILE A 1 99 ? -6.154 7.904 1.663 1.00 96.19 99 ILE A CA 1
ATOM 789 C C . ILE A 1 99 ? -7.393 8.798 1.728 1.00 96.19 99 ILE A C 1
ATOM 791 O O . ILE A 1 99 ? -7.936 9.042 2.800 1.00 96.19 99 ILE A O 1
ATOM 795 N N . TYR A 1 100 ? -7.888 9.242 0.575 1.00 95.38 100 TYR A N 1
ATOM 796 C CA . TYR A 1 100 ? -9.075 10.091 0.502 1.00 95.38 100 TYR A CA 1
ATOM 797 C C . TYR A 1 100 ? -10.360 9.328 0.830 1.00 95.38 100 TYR A C 1
ATOM 799 O O . TYR A 1 100 ? -11.259 9.898 1.444 1.00 95.38 100 TYR A O 1
ATOM 807 N N . PHE A 1 101 ? -10.417 8.030 0.510 1.00 94.81 101 PHE A N 1
ATOM 808 C CA . PHE A 1 101 ? -11.481 7.147 0.998 1.00 94.81 101 PHE A CA 1
ATOM 809 C C . PHE A 1 101 ? -11.490 7.073 2.529 1.00 94.81 101 PHE A C 1
ATOM 811 O O . PHE A 1 101 ? -12.552 7.205 3.129 1.00 94.81 101 PHE A O 1
ATOM 818 N N . LEU A 1 102 ? -10.325 6.904 3.165 1.00 97.38 102 LEU A N 1
ATOM 819 C CA . LEU A 1 102 ? -10.221 6.875 4.626 1.00 97.38 102 LEU A CA 1
ATOM 820 C C . LEU A 1 102 ? -10.678 8.199 5.255 1.00 97.38 102 LEU A C 1
ATOM 822 O O . LEU A 1 102 ? -11.460 8.188 6.200 1.00 97.38 102 LEU A O 1
ATOM 826 N N . ILE A 1 103 ? -10.231 9.335 4.714 1.00 97.12 103 ILE A N 1
ATOM 827 C CA . ILE A 1 103 ? -10.589 10.671 5.222 1.00 97.12 103 ILE A CA 1
ATOM 828 C C . ILE A 1 103 ? -12.099 10.892 5.171 1.00 97.12 103 ILE A C 1
ATOM 830 O O . ILE A 1 103 ? -12.695 11.305 6.163 1.00 97.12 103 ILE A O 1
ATOM 834 N N . LEU A 1 104 ? -12.715 10.589 4.028 1.00 95.62 104 LEU A N 1
ATOM 835 C CA . LEU A 1 104 ? -14.148 10.768 3.836 1.00 95.62 104 LEU A CA 1
ATOM 836 C C . LEU A 1 104 ? -14.967 9.792 4.685 1.00 95.62 104 LEU A C 1
ATOM 838 O O . LEU A 1 104 ? -15.974 10.178 5.265 1.00 95.62 104 LEU A O 1
ATOM 842 N N . ALA A 1 105 ? -14.518 8.543 4.822 1.00 96.25 105 ALA A N 1
ATOM 843 C CA . ALA A 1 105 ? -15.168 7.575 5.699 1.00 96.25 105 ALA A CA 1
ATOM 844 C C . ALA A 1 105 ? -15.114 7.993 7.174 1.00 96.25 105 ALA A C 1
ATOM 846 O O . ALA A 1 105 ? -16.099 7.823 7.884 1.00 96.25 105 ALA A O 1
ATOM 847 N N . LEU A 1 106 ? -14.000 8.571 7.631 1.00 97.38 106 LEU A N 1
ATOM 848 C CA . LEU A 1 106 ? -13.896 9.123 8.981 1.00 97.38 106 LEU A CA 1
ATOM 849 C C . LEU A 1 106 ? -14.844 10.316 9.192 1.00 97.38 106 LEU A C 1
ATOM 851 O O . LEU A 1 106 ? -15.434 10.427 10.260 1.00 97.38 106 LEU A O 1
ATOM 855 N N . ASP A 1 107 ? -15.027 11.176 8.185 1.00 95.81 107 ASP A N 1
ATOM 856 C CA . ASP A 1 107 ? -15.982 12.300 8.231 1.00 95.81 107 ASP A CA 1
ATOM 857 C C . ASP A 1 107 ? -17.455 11.838 8.274 1.00 95.81 107 ASP A C 1
ATOM 859 O O . ASP A 1 107 ? -18.306 12.455 8.917 1.00 95.81 107 ASP A O 1
ATOM 863 N N . LEU A 1 108 ? -17.742 10.695 7.644 1.00 95.62 108 LEU A N 1
ATOM 864 C CA . LEU A 1 108 ? -19.050 10.033 7.652 1.00 95.62 108 LEU A CA 1
ATOM 865 C C . LEU A 1 108 ? -19.276 9.130 8.879 1.00 95.62 108 LEU A C 1
ATOM 867 O O . LEU A 1 108 ? -20.313 8.471 8.967 1.00 95.62 108 LEU A O 1
ATOM 871 N N . LEU A 1 109 ? -18.336 9.052 9.821 1.00 96.88 109 LEU A N 1
ATOM 872 C CA . LEU A 1 109 ? -18.460 8.195 10.998 1.00 96.88 109 LEU A CA 1
ATOM 873 C C . LEU A 1 109 ? -19.252 8.921 12.096 1.00 96.88 109 LEU A C 1
ATOM 875 O O . LEU A 1 109 ? -18.851 9.992 12.545 1.00 96.88 109 LEU A O 1
ATOM 879 N N . GLU A 1 110 ? -20.362 8.341 12.558 1.00 97.50 110 GLU A N 1
ATOM 880 C CA . GLU A 1 110 ? -21.146 8.887 13.679 1.00 97.50 110 GLU A CA 1
ATOM 881 C C . GLU A 1 110 ? -20.309 8.953 14.961 1.00 97.50 110 GLU A C 1
ATOM 883 O O . GLU A 1 110 ? -19.339 8.209 15.115 1.00 97.50 110 GLU A O 1
ATOM 888 N N . SER A 1 111 ? -20.717 9.793 15.917 1.00 97.06 111 SER A N 1
ATOM 889 C CA . SER A 1 111 ? -20.181 9.747 17.284 1.00 97.06 111 SER A CA 1
ATOM 890 C C . SER A 1 111 ? -20.310 8.335 17.869 1.00 97.06 111 SER A C 1
ATOM 892 O O . SER A 1 111 ? -21.322 7.663 17.678 1.00 97.06 111 SER A O 1
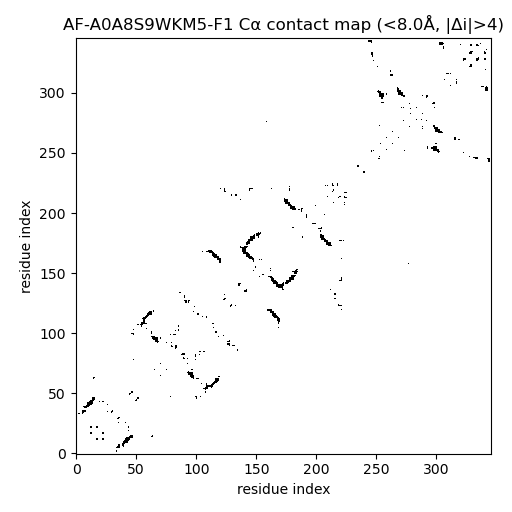ATOM 894 N N . GLU A 1 112 ? -19.264 7.868 18.550 1.00 97.12 112 GLU A N 1
ATOM 895 C CA . GLU A 1 112 ? -19.075 6.493 19.033 1.00 97.12 112 GLU A CA 1
ATOM 896 C C . GLU A 1 112 ? -19.037 5.405 17.939 1.00 97.12 112 GLU A C 1
ATOM 898 O O . GLU A 1 112 ? -18.872 4.220 18.255 1.00 97.12 112 GLU A O 1
ATOM 903 N N . GLY A 1 113 ? -19.118 5.785 16.661 1.00 97.56 113 GLY A N 1
ATOM 904 C CA . GLY A 1 113 ? -19.042 4.876 15.527 1.00 97.56 113 GLY A CA 1
ATOM 905 C C . GLY A 1 113 ? -17.662 4.235 15.372 1.00 97.56 113 GLY A C 1
ATOM 906 O O . GLY A 1 113 ? -16.648 4.789 15.802 1.00 97.56 113 GLY A O 1
ATOM 907 N N . ARG A 1 114 ? -17.610 3.051 14.754 1.00 97.50 114 ARG A N 1
ATOM 908 C CA . ARG A 1 114 ? -16.375 2.275 14.542 1.00 97.50 114 ARG A CA 1
ATOM 909 C C . ARG A 1 114 ? -16.059 2.083 13.063 1.00 97.50 114 ARG A C 1
ATOM 911 O O . ARG A 1 114 ? -16.941 1.825 12.251 1.00 97.50 114 ARG A O 1
ATOM 918 N N . LEU A 1 115 ? -14.783 2.145 12.727 1.00 98.00 115 LEU A N 1
ATOM 919 C CA . LEU A 1 115 ? -14.260 1.989 11.382 1.00 98.00 115 LEU A CA 1
ATOM 920 C C . LEU A 1 115 ? -13.206 0.881 11.363 1.00 98.00 115 LEU A C 1
ATOM 922 O O . LEU A 1 115 ? -12.301 0.877 12.194 1.00 98.00 115 LEU A O 1
ATOM 926 N N . ALA A 1 116 ? -13.325 -0.038 10.404 1.00 97.81 116 ALA A N 1
ATOM 927 C CA . ALA A 1 116 ? -12.339 -1.073 10.108 1.00 97.81 116 ALA A CA 1
ATOM 928 C C . ALA A 1 116 ? -11.891 -0.952 8.646 1.00 97.81 116 ALA A C 1
ATOM 930 O O . ALA A 1 116 ? -12.672 -1.204 7.728 1.00 97.81 116 ALA A O 1
ATOM 931 N N . PHE A 1 117 ? -10.647 -0.539 8.417 1.00 97.06 117 PHE A N 1
ATOM 932 C CA . PHE A 1 117 ? -10.119 -0.300 7.070 1.00 97.06 117 PHE A CA 1
ATOM 933 C C . PHE A 1 117 ? -8.917 -1.186 6.788 1.00 97.06 117 PHE A C 1
ATOM 935 O O . PHE A 1 117 ? -7.916 -1.106 7.497 1.00 97.06 117 PHE A O 1
ATOM 942 N N . ILE A 1 118 ? -9.007 -1.990 5.731 1.00 95.69 118 ILE A N 1
ATOM 943 C CA . ILE A 1 118 ? -7.863 -2.696 5.152 1.00 95.69 118 ILE A CA 1
ATOM 944 C C . ILE A 1 118 ? -7.131 -1.698 4.260 1.00 95.69 118 ILE A C 1
ATOM 946 O O . ILE A 1 118 ? -7.758 -1.055 3.427 1.00 95.69 118 ILE A O 1
ATOM 950 N N . MET A 1 119 ? -5.830 -1.531 4.459 1.00 94.19 119 MET A N 1
ATOM 951 C CA . MET A 1 119 ? -5.009 -0.536 3.773 1.00 94.19 119 MET A CA 1
ATOM 952 C C . MET A 1 119 ? -3.622 -1.114 3.469 1.00 94.19 119 MET A C 1
ATOM 954 O O . MET A 1 119 ? -3.180 -2.045 4.142 1.00 94.19 119 MET A O 1
ATOM 958 N N . PRO A 1 120 ? -2.895 -0.574 2.484 1.00 93.00 120 PRO A N 1
ATOM 959 C CA . PRO A 1 120 ? -1.480 -0.872 2.315 1.00 93.00 120 PRO A CA 1
ATOM 960 C C . PRO A 1 120 ? -0.646 -0.245 3.446 1.00 93.00 120 PRO A C 1
ATOM 962 O O . PRO A 1 120 ? -0.933 0.858 3.910 1.00 93.00 120 PRO A O 1
ATOM 965 N N . ALA A 1 121 ? 0.433 -0.912 3.860 1.00 91.94 121 ALA A N 1
ATOM 966 C CA . ALA A 1 121 ? 1.353 -0.415 4.885 1.00 91.94 121 ALA A CA 1
ATOM 967 C C . ALA A 1 121 ? 2.012 0.922 4.506 1.00 91.94 121 ALA A C 1
ATOM 969 O O . ALA A 1 121 ? 2.385 1.679 5.400 1.00 91.94 121 ALA A O 1
ATOM 970 N N . ASP A 1 122 ? 2.097 1.240 3.208 1.00 89.94 122 ASP A N 1
ATOM 971 C CA . ASP A 1 122 ? 2.575 2.537 2.715 1.00 89.94 122 ASP A CA 1
ATOM 972 C C . ASP A 1 122 ? 1.664 3.711 3.127 1.00 89.94 122 ASP A C 1
ATOM 974 O O . ASP A 1 122 ? 2.097 4.854 3.089 1.00 89.94 122 ASP A O 1
ATOM 978 N N . THR A 1 123 ? 0.446 3.454 3.621 1.00 94.31 123 THR A N 1
ATOM 979 C CA . THR A 1 123 ? -0.417 4.464 4.261 1.00 94.31 123 THR A CA 1
ATOM 980 C C . THR A 1 123 ? 0.213 5.029 5.539 1.00 94.31 123 THR A C 1
ATOM 982 O O . THR A 1 123 ? -0.079 6.159 5.937 1.00 94.31 123 THR A O 1
ATOM 985 N N . CYS A 1 124 ? 1.078 4.256 6.197 1.00 94.31 124 CYS A N 1
ATOM 986 C CA . CYS A 1 124 ? 1.875 4.702 7.340 1.00 94.31 124 CYS A CA 1
ATOM 987 C C . CYS A 1 124 ? 3.163 5.416 6.913 1.00 94.31 124 CYS A C 1
ATOM 989 O O . CYS A 1 124 ? 3.924 5.849 7.773 1.00 94.31 124 CYS A O 1
ATOM 991 N N . GLU A 1 125 ? 3.441 5.492 5.610 1.00 86.69 125 GLU A N 1
ATOM 992 C CA . GLU A 1 125 ? 4.716 5.936 5.067 1.00 86.69 125 GLU A CA 1
ATOM 993 C C . GLU A 1 125 ? 4.535 7.088 4.065 1.00 86.69 125 GLU A C 1
ATOM 995 O O . GLU A 1 125 ? 3.480 7.317 3.477 1.00 86.69 125 GLU A O 1
ATOM 1000 N N . GLY A 1 126 ? 5.604 7.851 3.855 1.00 83.38 126 GLY A N 1
ATOM 1001 C CA . GLY A 1 126 ? 5.606 8.974 2.923 1.00 83.38 126 GLY A CA 1
ATOM 1002 C C . GLY A 1 126 ? 5.224 10.312 3.552 1.00 83.38 126 GLY A C 1
ATOM 1003 O O . GLY A 1 126 ? 4.821 10.425 4.704 1.00 83.38 126 GLY A O 1
ATOM 1004 N N . VAL A 1 127 ? 5.389 11.371 2.760 1.00 89.44 127 VAL A N 1
ATOM 1005 C CA . VAL A 1 127 ? 5.395 12.757 3.262 1.00 89.44 127 VAL A CA 1
ATOM 1006 C C . VAL A 1 127 ? 4.027 13.225 3.765 1.00 89.44 127 VAL A C 1
ATOM 1008 O O . VAL A 1 127 ? 3.949 14.121 4.600 1.00 89.44 127 VAL A O 1
ATOM 1011 N N . PHE A 1 128 ? 2.935 12.620 3.292 1.00 91.88 128 PHE A N 1
ATOM 1012 C CA . PHE A 1 128 ? 1.595 12.940 3.789 1.00 91.88 128 PHE A CA 1
ATOM 1013 C C . PHE A 1 128 ? 1.264 12.248 5.121 1.00 91.88 128 PHE A C 1
ATOM 1015 O O . PHE A 1 128 ? 0.370 12.717 5.826 1.00 91.88 128 PHE A O 1
ATOM 1022 N N . ALA A 1 129 ? 1.929 11.129 5.437 1.00 94.62 129 ALA A N 1
ATOM 1023 C CA . ALA A 1 129 ? 1.485 10.199 6.471 1.00 94.62 129 ALA A CA 1
ATOM 1024 C C . ALA A 1 129 ? 1.517 10.831 7.864 1.00 94.62 129 ALA A C 1
ATOM 1026 O O . ALA A 1 129 ? 0.544 10.706 8.599 1.00 94.62 129 ALA A O 1
ATOM 1027 N N . GLU A 1 130 ? 2.577 11.571 8.196 1.00 93.75 130 GLU A N 1
ATOM 1028 C CA . GLU A 1 130 ? 2.717 12.245 9.492 1.00 93.75 130 GLU A CA 1
ATOM 1029 C C . GLU A 1 130 ? 1.526 13.174 9.774 1.00 93.75 130 GLU A C 1
ATOM 1031 O O . GLU A 1 130 ? 0.805 12.987 10.753 1.00 93.75 130 GLU A O 1
ATOM 1036 N N . LYS A 1 131 ? 1.241 14.119 8.866 1.00 95.62 131 LYS A N 1
ATOM 1037 C CA . LYS A 1 131 ? 0.124 15.065 9.025 1.00 95.62 131 LYS A CA 1
ATOM 1038 C C . LYS A 1 131 ? -1.233 14.367 9.067 1.00 95.62 131 LYS A C 1
ATOM 1040 O O . LYS A 1 131 ? -2.098 14.765 9.846 1.00 95.62 131 LYS A O 1
ATOM 1045 N N . LEU A 1 132 ? -1.427 13.341 8.234 1.00 97.00 132 LEU A N 1
ATOM 1046 C CA . LEU A 1 132 ? -2.657 12.553 8.221 1.00 97.00 132 LEU A CA 1
ATOM 1047 C C . LEU A 1 132 ? -2.871 11.861 9.567 1.00 97.00 132 LEU A C 1
ATOM 1049 O O . LEU A 1 132 ? -3.925 12.025 10.176 1.00 97.00 132 LEU A O 1
ATOM 1053 N N . TRP A 1 133 ? -1.885 11.101 10.038 1.00 97.44 133 TRP A N 1
ATOM 1054 C CA . TRP A 1 133 ? -2.027 10.310 11.252 1.00 97.44 133 TRP A CA 1
ATOM 1055 C C . TRP A 1 133 ? -2.082 11.177 12.500 1.00 97.44 133 TRP A C 1
ATOM 1057 O O . TRP A 1 133 ? -2.907 10.887 13.357 1.00 97.44 133 TRP A O 1
ATOM 1067 N N . MET A 1 134 ? -1.344 12.291 12.559 1.00 96.12 134 MET A N 1
ATOM 1068 C CA . MET A 1 134 ? -1.528 13.299 13.608 1.00 96.12 134 MET A CA 1
ATOM 1069 C C . MET A 1 134 ? -2.971 13.813 13.652 1.00 96.12 134 MET A C 1
ATOM 1071 O O . MET A 1 134 ? -3.563 13.890 14.727 1.00 96.12 134 MET A O 1
ATOM 1075 N N . TRP A 1 135 ? -3.567 14.142 12.499 1.00 97.06 135 TRP A N 1
ATOM 1076 C CA . TRP A 1 135 ? -4.969 14.565 12.442 1.00 97.06 135 TRP A CA 1
ATOM 1077 C C . TRP A 1 135 ? -5.916 13.454 12.915 1.00 97.06 135 TRP A C 1
ATOM 1079 O O . TRP A 1 135 ? -6.778 13.707 13.760 1.00 97.06 135 TRP A O 1
ATOM 1089 N N . ILE A 1 136 ? -5.721 12.217 12.439 1.00 97.75 136 ILE A N 1
ATOM 1090 C CA . ILE A 1 136 ? -6.550 11.069 12.828 1.00 97.75 136 ILE A CA 1
ATOM 1091 C C . ILE A 1 136 ? -6.468 10.839 14.339 1.00 97.75 136 ILE A C 1
ATOM 1093 O O . ILE A 1 136 ? -7.501 10.762 14.993 1.00 97.75 136 ILE A O 1
ATOM 1097 N N . THR A 1 137 ? -5.268 10.751 14.915 1.00 97.38 137 THR A N 1
ATOM 1098 C CA . THR A 1 137 ? -5.083 10.415 16.335 1.00 97.38 137 THR A CA 1
ATOM 1099 C C . THR A 1 137 ? -5.415 11.569 17.276 1.00 97.38 137 THR A C 1
ATOM 1101 O O . THR A 1 137 ? -5.611 11.342 18.467 1.00 97.38 137 THR A O 1
ATOM 1104 N N . ASN A 1 138 ? -5.499 12.804 16.773 1.00 95.94 138 ASN A N 1
ATOM 1105 C CA . ASN A 1 138 ? -5.983 13.944 17.551 1.00 95.94 138 ASN A CA 1
ATOM 1106 C C . ASN A 1 138 ? -7.514 14.019 17.594 1.00 95.94 138 ASN A C 1
ATOM 1108 O O . ASN A 1 138 ? -8.065 14.442 18.612 1.00 95.94 138 ASN A O 1
ATOM 1112 N N . LYS A 1 139 ? -8.196 13.613 16.514 1.00 95.62 139 LYS A N 1
ATOM 1113 C CA . LYS A 1 139 ? -9.659 13.702 16.384 1.00 95.62 139 LYS A CA 1
ATOM 1114 C C . LYS A 1 139 ? -10.389 12.410 16.770 1.00 95.62 139 LYS A C 1
ATOM 1116 O O . LYS A 1 139 ? -11.482 12.482 17.320 1.00 95.62 139 LYS A O 1
ATOM 1121 N N . TYR A 1 140 ? -9.791 11.252 16.508 1.00 97.69 140 TYR A N 1
ATOM 1122 C CA . TYR A 1 140 ? -10.391 9.930 16.694 1.00 97.69 140 TYR A CA 1
ATOM 1123 C C . TYR A 1 140 ? -9.547 9.056 17.632 1.00 97.69 140 TYR A C 1
ATOM 1125 O O . TYR A 1 140 ? -8.368 9.304 17.886 1.00 97.69 140 TYR A O 1
ATOM 1133 N N . CYS A 1 141 ? -10.148 7.980 18.134 1.00 97.94 141 CYS A N 1
ATOM 1134 C CA . CYS A 1 141 ? -9.464 6.966 18.922 1.00 97.94 141 CYS A CA 1
ATOM 1135 C C . CYS A 1 141 ? -8.976 5.837 18.008 1.00 97.94 141 CYS A C 1
ATOM 1137 O O . CYS A 1 141 ? -9.775 5.018 17.558 1.00 97.94 141 CYS A O 1
ATOM 1139 N N . LEU A 1 142 ? -7.667 5.755 17.768 1.00 98.31 142 LEU A N 1
ATOM 1140 C CA . LEU A 1 142 ? -7.055 4.572 17.162 1.00 98.31 142 LEU A CA 1
ATOM 1141 C C . LEU A 1 142 ? -7.071 3.432 18.192 1.00 98.31 142 LEU A C 1
ATOM 1143 O O . LEU A 1 142 ? -6.360 3.493 19.191 1.00 98.31 142 LEU A O 1
ATOM 1147 N N . GLU A 1 143 ? -7.914 2.420 17.988 1.00 97.81 143 GLU A N 1
ATOM 1148 C CA . GLU A 1 143 ? -8.037 1.283 18.909 1.00 97.81 143 GLU A CA 1
ATOM 1149 C C . GLU A 1 143 ? -6.966 0.228 18.614 1.00 97.81 143 GLU A C 1
ATOM 1151 O O . GLU A 1 143 ? -6.324 -0.287 19.535 1.00 97.81 143 GLU A O 1
ATOM 1156 N N . SER A 1 144 ? -6.733 -0.071 17.330 1.00 98.12 144 SER A N 1
ATOM 1157 C CA . SER A 1 144 ? -5.743 -1.067 16.931 1.00 98.12 144 SER A CA 1
ATOM 1158 C C . SER A 1 144 ? -5.181 -0.860 15.524 1.00 98.12 144 SER A C 1
ATOM 1160 O O . SER A 1 144 ? -5.872 -0.377 14.625 1.00 98.12 144 SER A O 1
ATOM 1162 N N . VAL A 1 145 ? -3.923 -1.271 15.347 1.00 98.12 145 VAL A N 1
ATOM 1163 C CA . VAL A 1 145 ? -3.260 -1.460 14.053 1.00 98.12 145 VAL A CA 1
ATOM 1164 C C . VAL A 1 145 ? -2.862 -2.927 13.949 1.00 98.12 145 VAL A C 1
ATOM 1166 O O . VAL A 1 145 ? -2.064 -3.411 14.751 1.00 98.12 145 VAL A O 1
ATOM 1169 N N . ILE A 1 146 ? -3.421 -3.635 12.975 1.00 97.62 146 ILE A N 1
ATOM 1170 C CA . ILE A 1 14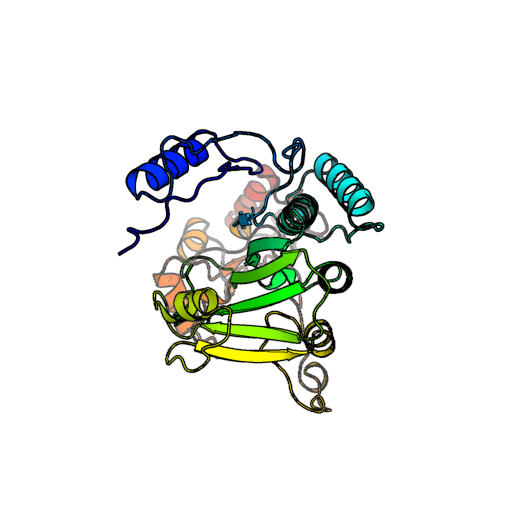6 ? -3.215 -5.071 12.787 1.00 97.62 146 ILE A CA 1
ATOM 1171 C C . ILE A 1 146 ? -2.330 -5.285 11.565 1.00 97.62 146 ILE A C 1
ATOM 1173 O O . ILE A 1 146 ? -2.591 -4.748 10.490 1.00 97.62 146 ILE A O 1
ATOM 1177 N N . THR A 1 147 ? -1.293 -6.087 11.741 1.00 96.00 147 THR A N 1
ATOM 1178 C CA . THR A 1 147 ? -0.280 -6.438 10.745 1.00 96.00 147 THR A CA 1
ATOM 1179 C C . THR A 1 147 ? -0.162 -7.954 10.646 1.00 96.00 147 THR A C 1
ATOM 1181 O O . THR A 1 147 ? -0.686 -8.677 11.497 1.00 96.00 147 THR A O 1
ATOM 1184 N N . PHE A 1 148 ? 0.505 -8.446 9.606 1.00 93.94 148 PHE A N 1
ATOM 1185 C CA . PHE A 1 148 ? 0.570 -9.873 9.296 1.00 93.94 148 PHE A CA 1
ATOM 1186 C C . PHE A 1 148 ? 2.012 -10.269 8.987 1.00 93.94 148 PHE A C 1
ATOM 1188 O O . PHE A 1 148 ? 2.695 -9.561 8.244 1.00 93.94 148 PHE A O 1
ATOM 1195 N N . LEU A 1 149 ? 2.462 -11.399 9.536 1.00 90.88 149 LEU A N 1
ATOM 1196 C CA . LEU A 1 149 ? 3.622 -12.105 8.994 1.00 90.88 149 LEU A CA 1
ATOM 1197 C C . LEU A 1 149 ? 3.317 -12.617 7.576 1.00 90.88 149 LEU A C 1
ATOM 1199 O O . LEU A 1 149 ? 2.138 -12.784 7.237 1.00 90.88 149 LEU A O 1
ATOM 1203 N N . PRO A 1 150 ? 4.342 -12.893 6.748 1.00 85.81 150 PRO A N 1
ATOM 1204 C CA . PRO A 1 150 ? 4.148 -13.452 5.412 1.00 85.81 150 PRO A CA 1
ATOM 1205 C C . PRO A 1 150 ? 3.247 -14.696 5.395 1.00 85.81 150 PRO A C 1
ATOM 1207 O O . PRO A 1 150 ? 2.369 -14.799 4.547 1.00 85.81 150 PRO A O 1
ATOM 1210 N N . GLU A 1 151 ? 3.380 -15.589 6.376 1.00 85.69 151 GLU A N 1
ATOM 1211 C CA . GLU A 1 151 ? 2.602 -16.832 6.499 1.00 85.69 151 GLU A CA 1
ATOM 1212 C C . GLU A 1 151 ? 1.151 -16.583 6.945 1.00 85.69 151 GLU A C 1
ATOM 1214 O O . GLU A 1 151 ? 0.275 -17.434 6.784 1.00 85.69 151 GLU A O 1
ATOM 1219 N N . ALA A 1 152 ? 0.885 -15.407 7.515 1.00 89.25 152 ALA A N 1
ATOM 1220 C CA . ALA A 1 152 ? -0.421 -14.996 8.009 1.00 89.25 152 ALA A CA 1
ATOM 1221 C C . ALA A 1 152 ? -1.168 -14.066 7.050 1.00 89.25 152 ALA A C 1
ATOM 1223 O O . ALA A 1 152 ? -2.287 -13.649 7.361 1.00 89.25 152 ALA A O 1
ATOM 1224 N N . THR A 1 153 ? -0.553 -13.691 5.922 1.00 84.44 153 THR A N 1
ATOM 1225 C CA . THR A 1 153 ? -1.147 -12.718 5.009 1.00 84.44 153 THR A CA 1
ATOM 1226 C C . THR A 1 153 ? -2.489 -13.230 4.469 1.00 84.44 153 THR A C 1
ATOM 1228 O O . THR A 1 153 ? -2.566 -14.341 3.939 1.00 84.44 153 THR A O 1
ATOM 1231 N N . PRO A 1 154 ? -3.567 -12.430 4.544 1.00 78.12 154 PRO A N 1
ATOM 1232 C CA . PRO A 1 154 ? -4.840 -12.794 3.927 1.00 78.12 154 PRO A CA 1
ATOM 1233 C C . PRO A 1 154 ? -4.811 -12.670 2.392 1.00 78.12 154 PRO A C 1
ATOM 1235 O O . PRO A 1 154 ? -5.777 -13.046 1.732 1.00 78.12 154 PRO A O 1
ATOM 1238 N N . PHE A 1 15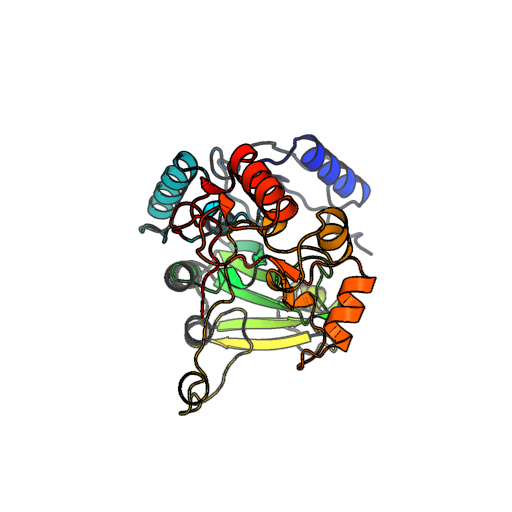5 ? -3.724 -12.137 1.815 1.00 81.12 155 PHE A N 1
ATOM 1239 C CA . PHE A 1 155 ? -3.591 -11.858 0.382 1.00 81.12 155 PHE A CA 1
ATOM 1240 C C . PHE A 1 155 ? -2.237 -12.354 -0.174 1.00 81.12 155 PHE A C 1
ATOM 1242 O O . PHE A 1 155 ? -1.398 -11.533 -0.546 1.00 81.12 155 PHE A O 1
ATOM 1249 N N . PRO A 1 156 ? -1.992 -13.678 -0.245 1.00 69.50 156 PRO A N 1
ATOM 1250 C CA . PRO A 1 156 ? -0.671 -14.239 -0.572 1.00 69.50 156 PRO A CA 1
ATOM 1251 C C . PRO A 1 156 ? -0.167 -13.882 -1.977 1.00 69.50 156 PRO A C 1
ATOM 1253 O O . PRO A 1 156 ? 1.034 -13.756 -2.199 1.00 69.50 156 PRO A O 1
ATOM 1256 N N . ASP A 1 157 ? -1.075 -13.649 -2.926 1.00 75.25 157 ASP A N 1
ATOM 1257 C CA . ASP A 1 157 ? -0.717 -13.331 -4.311 1.00 75.25 157 ASP A CA 1
ATOM 1258 C C . ASP A 1 157 ? -0.557 -11.830 -4.592 1.00 75.25 157 ASP A C 1
ATOM 1260 O O . ASP A 1 157 ? -0.182 -11.440 -5.706 1.00 75.25 157 ASP A O 1
ATOM 1264 N N . VAL A 1 158 ? -0.824 -10.974 -3.601 1.00 73.88 158 VAL A N 1
ATOM 1265 C CA . VAL A 1 158 ? -0.802 -9.517 -3.751 1.00 73.88 158 VAL A CA 1
ATOM 1266 C C . VAL A 1 158 ? 0.523 -8.955 -3.242 1.00 73.88 158 VAL A C 1
ATOM 1268 O O . VAL A 1 158 ? 0.927 -9.183 -2.110 1.00 73.88 158 VAL A O 1
ATOM 1271 N N . ASP A 1 159 ? 1.184 -8.155 -4.080 1.00 67.69 159 ASP A N 1
ATOM 1272 C CA . ASP A 1 159 ? 2.454 -7.483 -3.768 1.00 67.69 159 ASP A CA 1
ATOM 1273 C C . ASP A 1 159 ? 2.204 -6.214 -2.927 1.00 67.69 159 ASP A C 1
ATOM 1275 O O . ASP A 1 159 ? 2.433 -5.080 -3.357 1.00 67.69 159 ASP A O 1
ATOM 1279 N N . THR A 1 160 ? 1.556 -6.378 -1.771 1.00 72.25 160 THR A N 1
ATOM 1280 C CA . THR A 1 160 ? 1.215 -5.291 -0.846 1.00 72.25 160 THR A CA 1
ATOM 1281 C C . THR A 1 160 ? 1.130 -5.817 0.579 1.00 72.25 160 THR A C 1
ATOM 1283 O O . THR A 1 160 ? 0.332 -6.702 0.877 1.00 72.25 160 THR A O 1
ATOM 1286 N N . ASN A 1 161 ? 1.891 -5.201 1.482 1.00 85.75 161 ASN A N 1
ATOM 1287 C CA . ASN A 1 161 ? 1.790 -5.471 2.913 1.00 85.75 161 ASN A CA 1
ATOM 1288 C C . ASN A 1 161 ? 0.481 -4.879 3.440 1.00 85.75 161 ASN A C 1
ATOM 1290 O O . ASN A 1 161 ? 0.363 -3.659 3.553 1.00 85.75 161 ASN A O 1
ATOM 1294 N N . ALA A 1 162 ? -0.510 -5.721 3.721 1.00 91.25 162 ALA A N 1
ATOM 1295 C CA . ALA A 1 162 ? -1.792 -5.274 4.250 1.00 91.25 162 ALA A CA 1
ATOM 1296 C C . ALA A 1 162 ? -1.688 -4.889 5.735 1.00 91.25 162 ALA A C 1
ATOM 1298 O O . ALA A 1 162 ? -0.980 -5.521 6.518 1.00 91.25 162 ALA A O 1
ATOM 1299 N N . VAL A 1 163 ? -2.440 -3.863 6.118 1.00 95.38 163 VAL A N 1
ATOM 1300 C CA . VAL A 1 163 ? -2.627 -3.393 7.491 1.00 95.38 163 VAL A CA 1
ATOM 1301 C C . VAL A 1 163 ? -4.117 -3.163 7.704 1.00 95.38 163 VAL A C 1
ATOM 1303 O O . VAL A 1 163 ? -4.792 -2.660 6.807 1.00 95.38 163 VAL A O 1
ATOM 1306 N N . VAL A 1 164 ? -4.646 -3.519 8.874 1.00 97.56 164 VAL A N 1
ATOM 1307 C CA . VAL A 1 164 ? -6.028 -3.185 9.248 1.00 97.56 164 VAL A CA 1
ATOM 1308 C C . VAL A 1 164 ? -6.025 -2.150 10.361 1.00 97.56 164 VAL A C 1
ATOM 1310 O O . VAL A 1 164 ? -5.423 -2.360 11.412 1.00 97.56 164 VAL A O 1
ATOM 1313 N N . PHE A 1 165 ? -6.720 -1.040 10.137 1.00 98.50 165 PHE A N 1
ATOM 1314 C CA . PHE A 1 165 ? -6.925 0.001 11.137 1.00 98.50 165 PHE A CA 1
ATOM 1315 C C . PHE A 1 165 ? -8.301 -0.140 11.767 1.00 98.50 165 PHE A C 1
ATOM 1317 O O . PHE A 1 165 ? -9.301 -0.140 11.050 1.00 98.50 165 PHE A O 1
ATOM 1324 N N . LEU A 1 166 ? -8.340 -0.219 13.097 1.00 98.56 166 LEU A N 1
ATOM 1325 C CA . LEU A 1 166 ? -9.563 -0.121 13.887 1.00 98.56 166 LEU A CA 1
ATOM 1326 C C . LEU A 1 166 ? -9.600 1.252 14.560 1.00 98.56 166 LEU A C 1
ATOM 1328 O O . LEU A 1 166 ? -8.773 1.545 15.426 1.00 98.56 166 LEU A O 1
ATOM 1332 N N . ILE A 1 167 ? -10.536 2.102 14.144 1.00 98.56 167 ILE A N 1
ATOM 1333 C CA . ILE A 1 167 ? -10.665 3.487 14.609 1.00 98.56 167 ILE A CA 1
ATOM 1334 C C . ILE A 1 167 ? -12.078 3.701 15.144 1.00 98.56 167 ILE A C 1
ATOM 1336 O O . ILE A 1 167 ? -13.051 3.276 14.530 1.00 98.56 167 ILE A O 1
ATOM 1340 N N . LYS A 1 168 ? -12.206 4.395 16.272 1.00 98.00 168 LYS A N 1
ATOM 1341 C CA . LYS A 1 168 ? -13.488 4.768 16.866 1.00 98.00 168 LYS A CA 1
ATOM 1342 C C . LYS A 1 168 ? -13.635 6.287 16.923 1.00 98.00 168 LYS A C 1
ATOM 1344 O O . LYS A 1 168 ? -12.706 6.980 17.341 1.00 98.00 168 LYS A O 1
ATOM 1349 N N . ASN A 1 169 ? -14.803 6.807 16.550 1.00 97.88 169 ASN A N 1
ATOM 1350 C CA . ASN A 1 169 ? -15.119 8.230 16.660 1.00 97.88 169 ASN A CA 1
ATOM 1351 C C . ASN A 1 169 ? -15.491 8.611 18.089 1.00 97.88 169 ASN A C 1
ATOM 1353 O O . ASN A 1 169 ? -16.652 8.776 18.441 1.00 97.88 169 ASN A O 1
ATOM 1357 N N . LYS A 1 170 ? -14.468 8.698 18.928 1.00 95.94 170 LYS A N 1
ATOM 1358 C CA . LYS A 1 170 ? -14.562 9.158 20.307 1.00 95.94 170 LYS A CA 1
ATOM 1359 C C . LYS A 1 170 ? -13.301 9.930 20.670 1.00 95.94 170 LYS A C 1
ATOM 1361 O O . LYS A 1 170 ? -12.348 9.973 19.889 1.00 95.94 170 LYS A O 1
ATOM 1366 N N . LYS A 1 171 ? -13.266 10.462 21.894 1.00 90.06 171 LYS A N 1
ATOM 1367 C CA . LYS A 1 171 ? -12.088 11.133 22.459 1.00 90.06 171 LYS A CA 1
ATOM 1368 C C . LYS A 1 171 ? -10.809 10.318 22.216 1.00 90.06 171 LYS A C 1
ATOM 1370 O O . LYS A 1 171 ? -10.791 9.106 22.452 1.00 90.06 171 LYS A O 1
ATOM 1375 N N . ARG A 1 172 ? -9.751 11.006 21.770 1.00 90.56 172 ARG A N 1
ATOM 1376 C CA . ARG A 1 172 ? -8.439 10.407 21.497 1.00 90.56 172 ARG A CA 1
ATOM 1377 C C . ARG A 1 172 ? -7.918 9.579 22.675 1.00 90.56 172 ARG A C 1
ATOM 1379 O O . ARG A 1 172 ? -8.126 9.937 23.835 1.00 90.56 172 ARG A O 1
ATOM 1386 N N . SER A 1 173 ? -7.200 8.508 22.349 1.00 93.38 173 SER A N 1
ATOM 1387 C CA . SER A 1 173 ? -6.425 7.697 23.291 1.00 93.38 173 SER A CA 1
ATOM 1388 C C . SER A 1 173 ? -4.938 7.976 23.097 1.00 93.38 173 SER A C 1
ATOM 1390 O O . SER A 1 173 ? -4.497 8.236 21.981 1.00 93.38 173 SER A O 1
ATOM 1392 N N . GLU A 1 174 ? -4.155 7.902 24.170 1.00 96.06 174 GLU A N 1
ATOM 1393 C CA . GLU A 1 174 ? -2.689 8.016 24.103 1.00 96.06 174 GLU A CA 1
ATOM 1394 C C . GLU A 1 174 ? -2.026 6.712 23.658 1.00 96.06 174 GLU A C 1
ATOM 1396 O O . GLU A 1 174 ? -0.875 6.712 23.226 1.00 96.06 174 GLU A O 1
ATOM 1401 N N . ARG A 1 175 ? -2.767 5.600 23.746 1.00 96.88 175 ARG A N 1
ATOM 1402 C CA . ARG A 1 175 ? -2.285 4.256 23.432 1.00 96.88 175 ARG A CA 1
ATOM 1403 C C . ARG A 1 175 ? -3.255 3.478 22.560 1.00 96.88 175 ARG A C 1
ATOM 1405 O O . ARG A 1 175 ? -4.469 3.638 22.686 1.00 96.88 175 ARG A O 1
ATOM 1412 N N . PHE A 1 176 ? -2.712 2.569 21.762 1.00 97.31 176 PHE A N 1
ATOM 1413 C CA . PHE A 1 176 ? -3.459 1.631 20.921 1.00 97.31 176 PHE A CA 1
ATOM 1414 C C . PHE A 1 176 ? -2.829 0.236 20.986 1.00 97.31 176 PHE A C 1
ATOM 1416 O O . PHE A 1 176 ? -1.725 0.069 21.512 1.00 97.31 176 PHE A O 1
ATOM 1423 N N . TYR A 1 177 ? -3.519 -0.774 20.460 1.00 97.75 177 TYR A N 1
ATOM 1424 C CA . TYR A 1 177 ? -2.964 -2.121 20.328 1.00 97.75 177 TYR A CA 1
ATOM 1425 C C . TYR A 1 177 ? -2.362 -2.333 18.942 1.00 97.75 177 TYR A C 1
ATOM 1427 O O . TYR A 1 177 ? -3.075 -2.321 17.939 1.00 97.75 177 TYR A O 1
ATOM 1435 N N . TRP A 1 178 ? -1.061 -2.581 18.879 1.00 97.69 178 TRP A N 1
ATOM 1436 C CA . TRP A 1 178 ? -0.431 -3.155 17.701 1.00 97.69 178 TRP A CA 1
ATOM 1437 C C . TRP A 1 178 ? -0.521 -4.673 17.781 1.00 97.69 178 TRP A C 1
ATOM 1439 O O . TRP A 1 178 ? -0.112 -5.275 18.776 1.00 97.69 178 TRP A O 1
ATOM 1449 N N . VAL A 1 179 ? -1.087 -5.278 16.744 1.00 97.38 179 VAL A N 1
ATOM 1450 C CA . VAL A 1 179 ? -1.272 -6.723 16.647 1.00 97.38 179 VAL A CA 1
ATOM 1451 C C . VAL A 1 179 ? -0.502 -7.227 15.443 1.00 97.38 179 VAL A C 1
ATOM 1453 O O . VAL A 1 179 ? -0.609 -6.666 14.354 1.00 97.38 179 VAL A O 1
ATOM 1456 N N . ASN A 1 180 ? 0.253 -8.301 15.619 1.00 96.38 180 ASN A N 1
ATOM 1457 C CA . ASN A 1 180 ? 0.891 -9.016 14.527 1.00 96.38 180 ASN A CA 1
ATOM 1458 C C . ASN A 1 180 ? 0.346 -10.439 14.479 1.00 96.38 180 ASN A C 1
ATOM 1460 O O . ASN A 1 180 ? 0.495 -11.208 15.430 1.00 96.38 180 ASN A O 1
ATOM 1464 N N . CYS A 1 181 ? -0.353 -10.752 13.394 1.00 96.50 181 CYS A N 1
ATOM 1465 C CA . CYS A 1 181 ? -0.912 -12.071 13.157 1.00 96.50 181 CYS A CA 1
ATOM 1466 C C . CYS A 1 181 ? 0.198 -12.985 12.640 1.00 96.50 181 CYS A C 1
ATOM 1468 O O . CYS A 1 181 ? 0.855 -12.657 11.651 1.00 96.50 181 CYS A O 1
ATOM 1470 N N . LYS A 1 182 ? 0.375 -14.132 13.296 1.00 95.44 182 LYS A N 1
ATOM 1471 C CA . LYS A 1 182 ? 1.410 -15.126 12.975 1.00 95.44 182 LYS A CA 1
ATOM 1472 C C . LYS A 1 182 ? 0.879 -16.300 12.152 1.00 95.44 182 LYS A C 1
ATOM 1474 O O . LYS A 1 182 ? 1.663 -17.029 11.564 1.00 95.44 182 LYS A O 1
ATOM 1479 N N . GLN A 1 183 ? -0.443 -16.476 12.101 1.00 93.69 183 GLN A N 1
ATOM 1480 C CA . GLN A 1 183 ? -1.098 -17.561 11.370 1.00 93.69 183 GLN A CA 1
ATOM 1481 C C . GLN A 1 183 ? -2.357 -17.061 10.654 1.00 93.69 183 GLN A C 1
ATOM 1483 O O . GLN A 1 183 ? -3.152 -16.312 11.226 1.00 93.69 183 GLN A O 1
ATOM 1488 N N . ALA A 1 184 ? -2.555 -17.498 9.409 1.00 90.06 184 ALA A N 1
ATOM 1489 C CA . ALA A 1 184 ? -3.756 -17.201 8.636 1.00 90.06 184 ALA A CA 1
ATOM 1490 C C . ALA A 1 184 ? -4.974 -17.993 9.148 1.00 90.06 184 ALA A C 1
ATOM 1492 O O . ALA A 1 184 ? -4.842 -19.096 9.676 1.00 90.06 184 ALA A O 1
ATOM 1493 N N . TYR A 1 185 ? -6.175 -17.439 8.954 1.00 86.69 185 TYR A N 1
ATOM 1494 C CA . TYR A 1 185 ? -7.467 -18.092 9.237 1.00 86.69 185 TYR A CA 1
ATOM 1495 C C . TYR A 1 185 ? -7.698 -18.556 10.692 1.00 86.69 185 TYR A C 1
ATOM 1497 O O . TYR A 1 185 ? -8.596 -19.357 10.948 1.00 86.69 185 TYR A O 1
ATOM 1505 N N . SER A 1 186 ? -6.938 -18.029 11.655 1.00 91.44 186 SER A N 1
ATOM 1506 C CA . SER A 1 186 ? -7.211 -18.205 13.086 1.00 91.44 186 SER A CA 1
ATOM 1507 C C . SER A 1 186 ? -8.414 -17.364 13.543 1.00 91.44 186 SER A C 1
ATOM 1509 O O . SER A 1 186 ? -8.660 -16.277 13.014 1.00 91.44 186 SER A O 1
ATOM 1511 N N . ASN A 1 187 ? -9.144 -17.836 14.560 1.00 93.75 187 ASN A N 1
ATOM 1512 C CA . ASN A 1 187 ? -10.204 -17.053 15.210 1.00 93.75 187 ASN A CA 1
ATOM 1513 C C . ASN A 1 187 ? -9.666 -16.080 16.270 1.00 93.75 187 ASN A C 1
ATOM 1515 O O . ASN A 1 187 ? -10.396 -15.174 16.663 1.00 93.75 187 ASN A O 1
ATOM 1519 N N . ASP A 1 188 ? -8.400 -16.194 16.679 1.00 96.06 188 ASP A N 1
ATOM 1520 C CA . ASP A 1 188 ? -7.838 -15.411 17.787 1.00 96.06 188 ASP A CA 1
ATOM 1521 C C . ASP A 1 188 ? -7.995 -13.896 17.590 1.00 96.06 188 ASP A C 1
ATOM 1523 O O . ASP A 1 188 ? -8.336 -13.178 18.526 1.00 96.06 188 ASP A O 1
ATOM 1527 N N . LEU A 1 189 ? -7.790 -13.382 16.367 1.00 95.25 189 LEU A N 1
ATOM 1528 C CA . LEU A 1 189 ? -7.958 -11.949 16.085 1.00 95.25 189 LEU A CA 1
ATOM 1529 C C . LEU A 1 189 ? -9.409 -11.504 16.292 1.00 95.25 189 LEU A C 1
ATOM 1531 O O . LEU A 1 189 ? -9.674 -10.432 16.836 1.00 95.25 189 LEU A O 1
ATOM 1535 N N . LYS A 1 190 ? -10.356 -12.333 15.852 1.00 93.94 190 LYS A N 1
ATOM 1536 C CA . LYS A 1 190 ? -11.781 -12.078 16.037 1.00 93.94 190 LYS A CA 1
ATOM 1537 C C . LYS A 1 190 ? -12.127 -12.102 17.524 1.00 93.94 190 LYS A C 1
ATOM 1539 O O . LYS A 1 190 ? -12.794 -11.183 17.993 1.00 93.94 190 LYS A O 1
ATOM 1544 N N . ASP A 1 191 ? -11.654 -13.105 18.253 1.00 95.75 191 ASP A N 1
ATOM 1545 C CA . ASP A 1 191 ? -11.920 -13.258 19.683 1.00 95.75 191 ASP A CA 1
ATOM 1546 C C . ASP A 1 191 ? -11.299 -12.109 20.491 1.00 95.75 191 ASP A C 1
ATOM 1548 O O . ASP A 1 191 ? -11.950 -11.554 21.380 1.00 95.75 191 ASP A O 1
ATOM 1552 N N . PHE A 1 192 ? -10.105 -11.648 20.107 1.00 96.50 192 PHE A N 1
ATOM 1553 C CA . PHE A 1 192 ? -9.472 -10.452 20.659 1.00 96.50 192 PHE A CA 1
ATOM 1554 C C . PHE A 1 192 ? -10.359 -9.211 20.500 1.00 96.50 192 PHE A C 1
ATOM 1556 O O . PHE A 1 192 ? -10.654 -8.532 21.488 1.00 96.50 192 PHE A O 1
ATOM 1563 N N . VAL A 1 193 ? -10.839 -8.941 19.283 1.00 95.12 193 VAL A N 1
ATOM 1564 C CA . VAL A 1 193 ? -11.683 -7.771 18.988 1.00 95.12 193 VAL A CA 1
ATOM 1565 C C . VAL A 1 193 ? -13.051 -7.869 19.675 1.00 95.12 193 VAL A C 1
ATOM 1567 O O . VAL A 1 193 ? -13.511 -6.886 20.255 1.00 95.12 193 VAL A O 1
ATOM 1570 N N . ILE A 1 194 ? -13.695 -9.043 19.662 1.00 93.62 194 ILE A N 1
ATOM 1571 C CA . ILE A 1 194 ? -15.001 -9.269 20.313 1.00 93.62 194 ILE A CA 1
ATOM 1572 C C . ILE A 1 194 ? -14.894 -9.137 21.832 1.00 93.62 194 ILE A C 1
ATOM 1574 O O . ILE A 1 194 ? -15.796 -8.582 22.456 1.00 93.62 194 ILE A O 1
ATOM 1578 N N . SER A 1 195 ? -13.774 -9.563 22.423 1.00 94.19 195 SER A N 1
ATOM 1579 C CA . SER A 1 195 ? -13.485 -9.349 23.847 1.00 94.19 195 SER A CA 1
ATOM 1580 C C . SER A 1 195 ? -13.203 -7.886 24.207 1.00 94.19 195 SER A C 1
ATOM 1582 O O . SER A 1 195 ? -12.757 -7.611 25.311 1.00 94.19 195 SER A O 1
ATOM 1584 N N . GLN A 1 196 ? -13.395 -6.946 23.275 1.00 92.44 196 GLN A N 1
ATOM 1585 C CA . GLN A 1 196 ? -13.086 -5.527 23.455 1.00 92.44 196 GLN A CA 1
ATOM 1586 C C . GLN A 1 196 ? -11.636 -5.289 23.898 1.00 92.44 196 GLN A C 1
ATOM 1588 O O . GLN A 1 196 ? -11.342 -4.371 24.663 1.00 92.44 196 GLN A O 1
ATOM 1593 N N . PHE A 1 197 ? -10.717 -6.107 23.373 1.00 94.25 197 PHE A N 1
ATOM 1594 C CA . PHE A 1 197 ? -9.285 -6.051 23.657 1.00 94.25 197 PHE A CA 1
ATOM 1595 C C . PHE A 1 197 ? -8.889 -6.396 25.111 1.00 94.25 197 PHE A C 1
ATOM 1597 O O . PHE A 1 197 ? -7.801 -6.019 25.565 1.00 94.25 197 PHE A O 1
ATOM 1604 N N . GLU A 1 198 ? -9.754 -7.099 25.851 1.00 91.19 198 GLU A N 1
ATOM 1605 C CA . GLU A 1 198 ? -9.508 -7.509 27.242 1.00 91.19 198 GLU A CA 1
ATOM 1606 C C . GLU A 1 198 ? -8.639 -8.767 27.340 1.00 91.19 198 GLU A C 1
ATOM 1608 O O . GLU A 1 198 ? -7.651 -8.782 28.080 1.00 91.19 198 GLU A O 1
ATOM 1613 N N . LYS A 1 199 ? -8.966 -9.809 26.565 1.00 87.12 199 LYS A N 1
ATOM 1614 C CA . LYS A 1 199 ? -8.171 -11.044 26.489 1.00 87.12 199 LYS A CA 1
ATOM 1615 C C . LYS A 1 199 ? -6.938 -10.798 25.631 1.00 87.12 199 LYS A C 1
ATOM 1617 O O . LYS A 1 199 ? -7.057 -10.186 24.579 1.00 87.12 199 LYS A O 1
ATOM 1622 N N . LYS A 1 200 ? -5.756 -11.247 26.056 1.00 87.00 200 LYS A N 1
ATOM 1623 C CA . LYS A 1 200 ? -4.490 -10.938 25.353 1.00 87.00 200 LYS A CA 1
ATOM 1624 C C . LYS A 1 200 ? -3.599 -12.143 25.096 1.00 87.00 200 LYS A C 1
ATOM 1626 O O . LYS A 1 200 ? -2.622 -12.007 24.369 1.00 87.00 200 LYS A O 1
ATOM 1631 N N . ASP A 1 201 ? -3.924 -13.284 25.688 1.00 93.25 201 ASP A N 1
ATOM 1632 C CA . ASP A 1 201 ? -3.160 -14.508 25.497 1.00 93.25 201 ASP A CA 1
ATOM 1633 C C . ASP A 1 201 ? -3.760 -15.302 24.339 1.00 93.25 201 ASP A C 1
ATOM 1635 O O . ASP A 1 201 ? -4.858 -15.849 24.449 1.00 93.25 201 ASP A O 1
ATOM 1639 N N . TYR A 1 202 ? -3.061 -15.272 23.207 1.00 96.06 202 TYR A N 1
ATOM 1640 C CA . TYR A 1 202 ? -3.463 -15.946 21.982 1.00 96.06 202 TYR A CA 1
ATOM 1641 C C . TYR A 1 202 ? -2.234 -16.550 21.301 1.00 96.06 202 TYR A C 1
ATOM 1643 O O . TYR A 1 202 ? -1.271 -15.826 21.021 1.00 96.06 202 TYR A O 1
ATOM 1651 N N . PRO A 1 203 ? -2.255 -17.847 20.954 1.00 95.62 203 PRO A N 1
ATOM 1652 C CA . PRO A 1 203 ? -1.104 -18.511 20.353 1.00 95.62 203 PRO A CA 1
ATOM 1653 C C . PRO A 1 203 ? -0.732 -17.906 18.996 1.00 95.62 203 PRO A C 1
ATOM 1655 O O . PRO A 1 203 ? 0.453 -17.829 18.659 1.00 95.62 203 PRO A O 1
ATOM 1658 N N . THR A 1 204 ? -1.712 -17.416 18.229 1.00 96.69 204 THR A N 1
ATOM 1659 C CA . THR A 1 204 ? -1.487 -16.936 16.857 1.00 96.69 204 THR A CA 1
ATOM 1660 C C . THR A 1 204 ? -1.271 -15.427 16.735 1.00 96.69 204 THR A C 1
ATOM 1662 O O . THR A 1 204 ? -1.050 -14.937 15.626 1.00 96.69 204 THR A O 1
ATOM 1665 N N . LEU A 1 205 ? -1.258 -14.684 17.847 1.00 97.19 205 LEU A N 1
ATOM 1666 C CA . LEU A 1 205 ? -1.085 -13.230 17.850 1.00 97.19 205 LEU A CA 1
ATOM 1667 C C . LEU A 1 205 ? 0.129 -12.802 18.677 1.00 97.19 205 LEU A C 1
ATOM 1669 O O . LEU A 1 205 ? 0.471 -13.411 19.687 1.00 97.19 205 LEU A O 1
ATOM 1673 N N . THR A 1 206 ? 0.755 -11.708 18.263 1.00 96.56 206 THR A N 1
ATOM 1674 C CA . THR A 1 206 ? 1.589 -10.874 19.133 1.00 96.56 206 THR A CA 1
ATOM 1675 C C . THR A 1 206 ? 0.829 -9.580 19.377 1.00 96.56 206 THR A C 1
ATOM 1677 O O . THR A 1 206 ? 0.502 -8.883 18.419 1.00 96.56 206 THR A O 1
ATOM 1680 N N . ILE A 1 207 ? 0.527 -9.261 20.636 1.00 97.12 207 ILE A N 1
ATOM 1681 C CA . ILE A 1 207 ? -0.276 -8.089 21.009 1.00 97.12 207 ILE A CA 1
ATOM 1682 C C . ILE A 1 207 ? 0.572 -7.166 21.876 1.00 97.12 207 ILE A C 1
ATOM 1684 O O . ILE A 1 207 ? 0.996 -7.541 22.966 1.00 97.12 207 ILE A O 1
ATOM 1688 N N . ILE A 1 208 ? 0.791 -5.937 21.410 1.00 95.88 208 ILE A N 1
ATOM 1689 C CA . ILE A 1 208 ? 1.595 -4.936 22.113 1.00 95.88 208 ILE A CA 1
ATOM 1690 C C . ILE A 1 208 ? 0.790 -3.649 22.244 1.00 95.88 208 ILE A C 1
ATOM 1692 O O . ILE A 1 208 ? 0.282 -3.112 21.263 1.00 95.88 208 ILE A O 1
ATOM 1696 N N . LYS A 1 209 ? 0.681 -3.123 23.466 1.00 95.56 209 LYS A N 1
ATOM 1697 C CA . LYS A 1 209 ? 0.080 -1.807 23.703 1.00 95.56 209 LYS A CA 1
ATOM 1698 C C . LYS A 1 209 ? 1.150 -0.733 23.493 1.00 95.56 209 LYS A C 1
ATOM 1700 O O . LYS A 1 209 ? 2.146 -0.736 24.207 1.00 95.56 209 LYS A O 1
ATOM 1705 N N . ARG A 1 210 ? 0.948 0.157 22.521 1.00 94.50 210 ARG A N 1
ATOM 1706 C CA . ARG A 1 210 ? 1.922 1.175 22.090 1.00 94.50 210 ARG A CA 1
ATOM 1707 C C . ARG A 1 210 ? 1.443 2.583 22.391 1.00 94.50 210 ARG A C 1
ATOM 1709 O O . ARG A 1 210 ? 0.241 2.838 22.335 1.00 94.50 210 ARG A O 1
ATOM 1716 N N . ASP A 1 211 ? 2.386 3.483 22.648 1.00 95.38 211 ASP A N 1
ATOM 1717 C CA . ASP A 1 211 ? 2.145 4.924 22.717 1.00 95.38 211 ASP A CA 1
ATOM 1718 C C . ASP A 1 211 ? 2.020 5.518 21.306 1.00 95.38 211 ASP A C 1
ATOM 1720 O O . ASP A 1 211 ? 2.789 5.190 20.401 1.00 95.38 211 ASP A O 1
ATOM 1724 N N . ILE A 1 212 ? 1.056 6.420 21.109 1.00 95.75 212 ILE A N 1
ATOM 1725 C CA . ILE A 1 212 ? 0.824 7.077 19.813 1.00 95.75 212 ILE A CA 1
ATOM 1726 C C . ILE A 1 212 ? 2.041 7.905 19.383 1.00 95.75 212 ILE A C 1
ATOM 1728 O O . ILE A 1 212 ? 2.406 7.882 18.213 1.00 95.75 212 ILE A O 1
ATOM 1732 N N . VAL A 1 213 ? 2.698 8.600 20.318 1.00 93.69 213 VAL A N 1
ATOM 1733 C CA . VAL A 1 213 ? 3.875 9.441 20.028 1.00 93.69 213 VAL A CA 1
ATOM 1734 C C . VAL A 1 213 ? 5.033 8.607 19.475 1.00 93.69 213 VAL A C 1
ATOM 1736 O O . VAL A 1 213 ? 5.647 8.981 18.474 1.00 93.69 213 VAL A O 1
ATOM 1739 N N . GLU A 1 214 ? 5.293 7.447 20.085 1.00 92.75 214 GLU A N 1
ATOM 1740 C CA . GLU A 1 214 ? 6.297 6.501 19.591 1.00 92.75 214 GLU A CA 1
ATOM 1741 C C . GLU A 1 214 ? 5.923 6.026 18.190 1.00 92.75 214 GLU A C 1
ATOM 1743 O O . GLU A 1 214 ? 6.729 6.136 17.270 1.00 92.75 214 GLU A O 1
ATOM 1748 N N . ALA A 1 215 ? 4.682 5.583 17.996 1.00 94.12 215 ALA A N 1
ATOM 1749 C CA . ALA A 1 215 ? 4.267 4.997 16.731 1.00 94.12 215 ALA A CA 1
ATOM 1750 C C . ALA A 1 215 ? 4.186 6.000 15.568 1.00 94.12 215 ALA A C 1
ATOM 1752 O O . ALA A 1 215 ? 4.428 5.614 14.425 1.00 94.12 215 ALA A O 1
ATOM 1753 N N . LEU A 1 216 ? 3.892 7.278 15.828 1.00 93.38 216 LEU A N 1
ATOM 1754 C CA . LEU A 1 216 ? 3.989 8.344 14.822 1.00 93.38 216 LEU A CA 1
ATOM 1755 C C . LEU A 1 216 ? 5.445 8.610 14.410 1.00 93.38 216 LEU A C 1
ATOM 1757 O O . LEU A 1 216 ? 5.689 9.000 13.273 1.00 93.38 216 LEU A O 1
ATOM 1761 N N . THR A 1 217 ? 6.402 8.359 15.307 1.00 90.06 217 THR A N 1
ATOM 1762 C CA . THR A 1 217 ? 7.837 8.544 15.045 1.00 90.06 217 THR A CA 1
ATOM 1763 C C . THR A 1 217 ? 8.443 7.341 14.321 1.00 90.06 217 THR A C 1
ATOM 1765 O O . THR A 1 217 ? 9.193 7.496 13.359 1.00 90.06 217 THR A O 1
ATOM 1768 N N . THR A 1 218 ? 8.138 6.125 14.777 1.00 89.06 218 THR A N 1
ATOM 1769 C CA . THR A 1 218 ? 8.771 4.890 14.284 1.00 89.06 218 THR A CA 1
ATOM 1770 C C . THR A 1 218 ? 7.995 4.235 13.140 1.00 89.06 218 THR A C 1
ATOM 1772 O O . THR A 1 218 ? 8.586 3.519 12.326 1.00 89.06 218 THR A O 1
ATOM 1775 N N . GLY A 1 219 ? 6.691 4.506 13.043 1.00 92.69 219 GLY A N 1
ATOM 1776 C CA . GLY A 1 219 ? 5.761 3.952 12.063 1.00 92.69 219 GLY A CA 1
ATOM 1777 C C . GLY A 1 219 ? 4.707 3.039 12.701 1.00 92.69 219 GLY A C 1
ATOM 1778 O O . GLY A 1 219 ? 5.022 2.051 13.370 1.00 92.69 219 GLY A O 1
ATOM 1779 N N . LEU A 1 220 ? 3.431 3.325 12.419 1.00 95.25 220 LEU A N 1
ATOM 1780 C CA . LEU A 1 220 ? 2.270 2.603 12.962 1.00 95.25 220 LEU A CA 1
ATOM 1781 C C . LEU A 1 220 ? 2.218 1.121 12.559 1.00 95.25 220 LEU A C 1
ATOM 1783 O O . LEU A 1 220 ? 1.732 0.291 13.323 1.00 95.25 220 LEU A O 1
ATOM 1787 N N . SER A 1 221 ? 2.717 0.780 11.369 1.00 94.31 221 SER A N 1
ATOM 1788 C CA . SER A 1 221 ? 2.734 -0.593 10.843 1.00 94.31 221 SER A CA 1
ATOM 1789 C C . SER A 1 221 ? 3.944 -1.411 11.302 1.00 94.31 221 SER A C 1
ATOM 1791 O O . SER A 1 221 ? 3.969 -2.622 11.107 1.00 94.31 221 SER A O 1
ATOM 1793 N N . ARG A 1 222 ? 4.959 -0.786 11.903 1.00 91.31 222 ARG A N 1
ATOM 1794 C CA . ARG A 1 222 ? 6.208 -1.466 12.270 1.00 91.31 222 ARG A CA 1
ATOM 1795 C C . ARG A 1 222 ? 6.126 -2.035 13.677 1.00 91.31 222 ARG A C 1
ATOM 1797 O O . ARG A 1 222 ? 5.347 -1.545 14.490 1.00 91.31 222 ARG A O 1
ATOM 1804 N N . HIS A 1 223 ? 6.940 -3.047 13.966 1.00 89.88 223 HIS A N 1
ATOM 1805 C CA . HIS A 1 223 ? 7.098 -3.525 15.337 1.00 89.88 223 HIS A CA 1
ATOM 1806 C C . HIS A 1 223 ? 7.544 -2.356 16.240 1.00 89.88 223 HIS A C 1
ATOM 1808 O O . HIS A 1 223 ? 8.400 -1.578 15.809 1.00 89.88 223 HIS A O 1
ATOM 1814 N N . PRO A 1 224 ? 6.985 -2.203 17.456 1.00 85.62 224 PRO A N 1
ATOM 1815 C CA . PRO A 1 224 ? 7.416 -1.167 18.388 1.00 85.62 224 PRO A CA 1
ATOM 1816 C C . PRO A 1 224 ? 8.916 -1.240 18.655 1.00 85.62 224 PRO A C 1
ATOM 1818 O O . PRO A 1 224 ? 9.478 -2.327 18.819 1.00 85.62 224 PRO A O 1
ATOM 1821 N N . ILE A 1 225 ? 9.552 -0.075 18.711 1.00 81.25 225 ILE A N 1
ATOM 1822 C CA . ILE A 1 225 ? 10.976 0.041 19.013 1.00 81.25 225 ILE A CA 1
ATOM 1823 C C . ILE A 1 225 ? 11.091 0.678 20.394 1.00 81.25 225 ILE A C 1
ATOM 1825 O O . ILE A 1 225 ? 10.813 1.861 20.568 1.00 81.25 225 ILE A O 1
ATOM 1829 N N . SER A 1 226 ? 11.497 -0.117 21.380 1.00 65.94 226 SER A N 1
ATOM 1830 C CA . SER A 1 226 ? 11.779 0.361 22.734 1.00 65.94 226 SER A CA 1
ATOM 1831 C C . SER A 1 226 ? 13.287 0.564 22.876 1.00 65.94 226 SER A C 1
ATOM 1833 O O . SER A 1 226 ? 14.020 -0.417 22.959 1.00 65.94 226 SER A O 1
ATOM 1835 N N . GLY A 1 227 ? 13.772 1.810 22.890 1.00 63.22 227 GLY A N 1
ATOM 1836 C CA . GLY A 1 227 ? 15.180 2.103 23.193 1.00 63.22 227 GLY A CA 1
ATOM 1837 C C . GLY A 1 227 ? 15.792 3.270 22.423 1.00 63.22 227 GLY A C 1
ATOM 1838 O O . GLY A 1 227 ? 15.146 3.924 21.605 1.00 63.22 227 GLY A O 1
ATOM 1839 N N . THR A 1 228 ? 17.069 3.532 22.703 1.00 58.00 228 THR A N 1
ATOM 1840 C CA . THR A 1 228 ? 17.898 4.458 21.932 1.00 58.00 228 THR A CA 1
ATOM 1841 C C . THR A 1 228 ? 18.189 3.849 20.565 1.00 58.00 228 THR A C 1
ATOM 1843 O O . THR A 1 228 ? 18.635 2.707 20.458 1.00 58.00 228 THR A O 1
ATOM 1846 N N . TYR A 1 229 ? 17.928 4.612 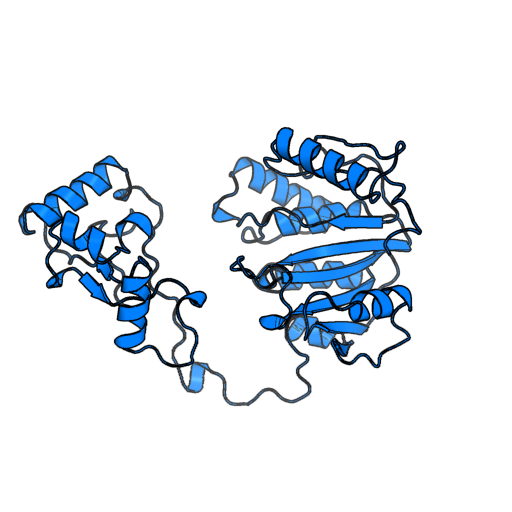19.502 1.00 66.38 229 TYR A N 1
ATOM 1847 C CA . TYR A 1 229 ? 18.337 4.240 18.152 1.00 66.38 229 TYR A CA 1
ATOM 1848 C C . TYR A 1 229 ? 19.816 3.839 18.153 1.00 66.38 229 TYR A C 1
ATOM 1850 O O . TYR A 1 229 ? 20.637 4.494 18.803 1.00 66.38 229 TYR A O 1
ATOM 1858 N N . SER A 1 230 ? 20.159 2.782 17.409 1.00 69.62 230 SER A N 1
ATOM 1859 C CA . SER A 1 230 ? 21.559 2.508 17.079 1.00 69.62 230 SER A CA 1
ATOM 1860 C C . SER A 1 230 ? 22.201 3.810 16.599 1.00 69.62 230 SER A C 1
ATOM 1862 O O . SER A 1 230 ? 21.677 4.456 15.690 1.00 69.62 230 SER A O 1
ATOM 1864 N N . LYS A 1 231 ? 23.330 4.200 17.209 1.00 74.81 231 LYS A N 1
ATOM 1865 C CA . LYS A 1 231 ? 24.107 5.364 16.750 1.00 74.81 231 LYS A CA 1
ATOM 1866 C C . LYS A 1 231 ? 24.516 5.204 15.288 1.00 74.81 231 LYS A C 1
ATOM 1868 O O . LYS A 1 231 ? 24.580 6.191 14.564 1.00 74.81 231 LYS A O 1
ATOM 1873 N N . ASN A 1 232 ? 24.746 3.959 14.874 1.00 84.25 232 ASN A N 1
ATOM 1874 C CA . ASN A 1 232 ? 25.087 3.632 13.506 1.00 84.25 232 ASN A CA 1
ATOM 1875 C C . ASN A 1 232 ? 23.808 3.552 12.674 1.00 84.25 232 ASN A C 1
ATOM 1877 O O . ASN A 1 232 ? 22.900 2.763 12.961 1.00 84.25 232 ASN A O 1
ATOM 1881 N N . ARG A 1 233 ? 23.756 4.371 11.635 1.00 85.19 233 ARG A N 1
ATOM 1882 C CA . ARG A 1 233 ? 22.703 4.428 10.629 1.00 85.19 233 ARG A CA 1
ATOM 1883 C C . ARG A 1 233 ? 23.122 3.580 9.437 1.00 85.19 233 ARG A C 1
ATOM 1885 O O . ARG A 1 233 ? 24.302 3.409 9.161 1.00 85.19 233 ARG A O 1
ATOM 1892 N N . LEU A 1 234 ? 22.151 3.114 8.655 1.00 87.38 234 LEU A N 1
ATOM 1893 C CA . LEU A 1 234 ? 22.435 2.347 7.437 1.00 87.38 234 LEU A CA 1
ATOM 1894 C C . LEU A 1 234 ? 23.364 3.100 6.466 1.00 87.38 234 LEU A C 1
ATOM 1896 O O . LEU A 1 234 ? 24.206 2.481 5.824 1.00 87.38 234 LEU A O 1
ATOM 1900 N N . ILE A 1 235 ? 23.240 4.431 6.398 1.00 89.19 235 ILE A N 1
ATOM 1901 C CA . ILE A 1 235 ? 24.081 5.276 5.537 1.00 89.19 235 ILE A CA 1
ATOM 1902 C C . ILE A 1 235 ? 25.565 5.252 5.935 1.00 89.19 235 ILE A C 1
ATOM 1904 O O . ILE A 1 235 ? 26.415 5.535 5.098 1.00 89.19 235 ILE A O 1
ATOM 1908 N N . ASP A 1 236 ? 25.879 4.869 7.175 1.00 91.31 236 ASP A N 1
ATOM 1909 C CA . ASP A 1 236 ? 27.260 4.758 7.646 1.00 91.31 236 ASP A CA 1
ATOM 1910 C C . ASP A 1 236 ? 27.950 3.496 7.077 1.00 91.31 236 ASP A C 1
ATOM 1912 O O . ASP A 1 236 ? 29.175 3.418 7.067 1.00 91.31 236 ASP A O 1
ATOM 1916 N N . PHE A 1 237 ? 27.182 2.526 6.558 1.00 93.56 237 PHE A N 1
ATOM 1917 C CA . PHE A 1 237 ? 27.695 1.269 5.989 1.00 93.56 237 PHE A CA 1
ATOM 1918 C C . PHE A 1 237 ? 27.392 1.085 4.500 1.00 93.56 237 PHE A C 1
ATOM 1920 O O . PHE A 1 237 ? 28.086 0.334 3.818 1.00 93.56 237 PHE A O 1
ATOM 1927 N N . ALA A 1 238 ? 26.329 1.709 3.988 1.00 93.38 238 ALA A N 1
ATOM 1928 C CA . ALA A 1 238 ? 25.849 1.459 2.638 1.00 93.38 238 ALA A CA 1
ATOM 1929 C C . ALA A 1 238 ? 25.209 2.695 2.003 1.00 93.38 238 ALA A C 1
ATOM 1931 O O . ALA A 1 238 ? 24.469 3.450 2.633 1.00 93.38 238 ALA A O 1
ATOM 1932 N N . LYS A 1 239 ? 25.410 2.847 0.691 1.00 89.69 239 LYS A N 1
ATOM 1933 C CA . LYS A 1 239 ? 24.683 3.830 -0.111 1.00 89.69 239 LYS A CA 1
ATOM 1934 C C . LYS A 1 239 ? 23.323 3.260 -0.506 1.00 89.69 239 LYS A C 1
ATOM 1936 O O . LYS A 1 239 ? 23.237 2.309 -1.278 1.00 89.69 239 LYS A O 1
ATOM 1941 N N . VAL A 1 240 ? 22.252 3.879 -0.021 1.00 86.94 240 VAL A N 1
ATOM 1942 C CA . VAL A 1 240 ? 20.887 3.501 -0.405 1.00 86.94 240 VAL A CA 1
ATOM 1943 C C . VAL A 1 240 ? 20.536 4.160 -1.735 1.00 86.94 240 VAL A C 1
ATOM 1945 O O . VAL A 1 240 ? 20.531 5.385 -1.858 1.00 86.94 240 VAL A O 1
ATOM 1948 N N . MET A 1 241 ? 20.221 3.347 -2.741 1.00 86.25 241 MET A N 1
ATOM 1949 C CA . MET A 1 241 ? 19.783 3.814 -4.054 1.00 86.25 241 MET A CA 1
ATOM 1950 C C . MET A 1 241 ? 18.517 3.077 -4.478 1.00 86.25 241 MET A C 1
ATOM 1952 O O . MET A 1 241 ? 18.369 1.882 -4.240 1.00 86.25 241 MET A O 1
ATOM 1956 N N . ARG A 1 242 ? 17.606 3.779 -5.159 1.00 85.19 242 ARG A N 1
ATOM 1957 C CA . ARG A 1 242 ? 16.511 3.123 -5.884 1.00 85.19 242 ARG A CA 1
ATOM 1958 C C . ARG A 1 242 ? 17.092 2.243 -6.999 1.00 85.19 242 ARG A C 1
ATOM 1960 O O . ARG A 1 242 ? 18.065 2.646 -7.638 1.00 85.19 242 ARG A O 1
ATOM 1967 N N . GLY A 1 243 ? 16.440 1.114 -7.278 1.00 86.81 243 GLY A N 1
ATOM 1968 C CA . GLY A 1 243 ? 16.681 0.337 -8.493 1.00 86.81 243 GLY A CA 1
ATOM 1969 C C . GLY A 1 243 ? 16.439 1.142 -9.779 1.00 86.81 243 GLY A C 1
ATOM 1970 O O . GLY A 1 243 ? 15.808 2.212 -9.767 1.00 86.81 243 GLY A O 1
ATOM 1971 N N . ILE A 1 244 ? 16.948 0.609 -10.893 1.00 89.00 244 ILE A N 1
ATOM 1972 C CA . ILE A 1 244 ? 16.804 1.200 -12.228 1.00 89.00 244 ILE A CA 1
ATOM 1973 C C . ILE A 1 244 ? 15.313 1.304 -12.562 1.00 89.00 244 ILE A C 1
ATOM 1975 O O . ILE A 1 244 ? 14.596 0.305 -12.590 1.00 89.00 244 ILE A O 1
ATOM 1979 N N . ALA A 1 245 ? 14.835 2.522 -12.817 1.00 90.00 245 ALA A N 1
ATOM 1980 C CA . ALA A 1 245 ? 13.480 2.713 -13.313 1.00 90.00 245 ALA A CA 1
ATOM 1981 C C . ALA A 1 245 ? 13.516 2.685 -14.837 1.00 90.00 245 ALA A C 1
ATOM 1983 O O . ALA A 1 245 ? 13.994 3.617 -15.474 1.00 90.00 245 ALA A O 1
ATOM 1984 N N . THR A 1 246 ? 12.993 1.618 -15.430 1.00 90.94 246 THR A N 1
ATOM 1985 C CA . THR A 1 246 ? 12.991 1.458 -16.889 1.00 90.94 246 THR A CA 1
ATOM 1986 C C . THR A 1 246 ? 12.013 2.411 -17.580 1.00 90.94 246 THR A C 1
ATOM 1988 O O . THR A 1 246 ? 12.258 2.812 -18.710 1.00 90.94 246 THR A O 1
ATOM 1991 N N . GLY A 1 247 ? 10.915 2.791 -16.914 1.00 90.12 247 GLY A N 1
ATOM 1992 C CA 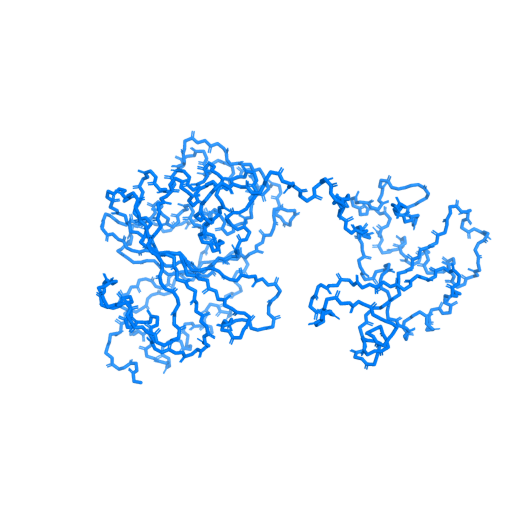. GLY A 1 247 ? 9.804 3.558 -17.500 1.00 90.12 247 GLY A CA 1
ATOM 1993 C C . GLY A 1 247 ? 8.858 2.720 -18.374 1.00 90.12 247 GLY A C 1
ATOM 1994 O O . GLY A 1 247 ? 7.740 3.145 -18.662 1.00 90.12 247 GLY A O 1
ATOM 1995 N N . SER A 1 248 ? 9.278 1.512 -18.753 1.00 93.19 248 SER A N 1
ATOM 1996 C CA . SER A 1 248 ? 8.491 0.523 -19.487 1.00 93.19 248 SER A CA 1
ATOM 1997 C C . SER A 1 248 ? 9.091 -0.859 -19.238 1.00 93.19 248 SER A C 1
ATOM 1999 O O . SER A 1 248 ? 10.009 -1.285 -19.940 1.00 93.19 248 SER A O 1
ATOM 2001 N N . ASN A 1 249 ? 8.610 -1.553 -18.204 1.00 92.81 249 ASN A N 1
ATOM 2002 C CA . ASN A 1 249 ? 9.113 -2.894 -17.900 1.00 92.81 249 ASN A CA 1
ATOM 2003 C C . ASN A 1 249 ? 8.791 -3.866 -19.035 1.00 92.81 249 ASN A C 1
ATOM 2005 O O . ASN A 1 249 ? 9.635 -4.693 -19.344 1.00 92.81 249 ASN A O 1
ATOM 2009 N N . GLU A 1 250 ? 7.632 -3.737 -19.695 1.00 93.88 250 GLU A N 1
ATOM 2010 C CA . GLU A 1 250 ? 7.295 -4.607 -20.827 1.00 93.88 250 GLU A CA 1
ATOM 2011 C C . GLU A 1 250 ? 8.255 -4.485 -22.020 1.00 93.88 250 GLU A C 1
ATOM 2013 O O . GLU A 1 250 ? 8.349 -5.418 -22.808 1.00 93.88 250 GLU A O 1
ATOM 2018 N N . PHE A 1 251 ? 8.959 -3.357 -22.157 1.00 95.94 251 PHE A N 1
ATOM 2019 C CA . PHE A 1 251 ? 9.883 -3.121 -23.267 1.00 95.94 251 PHE A CA 1
ATOM 2020 C C . PHE A 1 251 ? 11.340 -3.383 -22.887 1.00 95.94 251 PHE A C 1
ATOM 2022 O O . PHE A 1 251 ? 12.093 -3.976 -23.653 1.00 95.94 251 PHE A O 1
ATOM 2029 N N . PHE A 1 252 ? 11.751 -2.940 -21.700 1.00 96.31 252 PHE A N 1
ATOM 2030 C CA . PHE A 1 252 ? 13.148 -3.030 -21.286 1.00 96.31 252 PHE A CA 1
ATOM 2031 C C . PHE A 1 252 ? 13.466 -4.271 -20.458 1.00 96.31 252 PHE A C 1
ATOM 2033 O O . PHE A 1 252 ? 14.639 -4.554 -20.268 1.00 96.31 252 PHE A O 1
ATOM 2040 N N . PHE A 1 253 ? 12.479 -4.995 -19.928 1.00 96.38 253 PHE A N 1
ATOM 2041 C CA . PHE A 1 253 ? 12.732 -6.153 -19.076 1.00 96.38 253 PHE A CA 1
ATOM 2042 C C . PHE A 1 253 ? 12.130 -7.413 -19.694 1.00 96.38 253 PHE A C 1
ATOM 2044 O O . PHE A 1 253 ? 10.932 -7.678 -19.597 1.00 96.38 253 PHE A O 1
ATOM 2051 N N . LEU A 1 254 ? 12.993 -8.163 -20.371 1.00 97.19 254 LEU A N 1
ATOM 2052 C CA . LEU A 1 254 ? 12.651 -9.262 -21.256 1.00 97.19 254 LEU A CA 1
ATOM 2053 C C . LEU A 1 254 ? 12.801 -10.613 -20.558 1.00 97.19 254 LEU A C 1
ATOM 2055 O O . LEU A 1 254 ? 13.660 -10.822 -19.695 1.00 97.19 254 LEU A O 1
ATOM 2059 N N . THR A 1 255 ? 11.952 -11.553 -20.965 1.00 97.25 255 THR A N 1
ATOM 2060 C CA . THR A 1 255 ? 12.208 -12.977 -20.746 1.00 97.25 255 THR A CA 1
ATOM 2061 C C . THR A 1 255 ? 13.292 -13.439 -21.712 1.00 97.25 255 THR A C 1
ATOM 2063 O O . THR A 1 255 ? 13.437 -12.875 -22.798 1.00 97.25 255 THR A O 1
ATOM 2066 N N . LYS A 1 256 ? 14.010 -14.504 -21.347 1.00 96.00 256 LYS A N 1
ATOM 2067 C CA . LYS A 1 256 ? 14.986 -15.141 -22.237 1.00 96.00 256 LYS A CA 1
ATOM 2068 C C . LYS A 1 256 ? 14.379 -15.499 -23.597 1.00 96.00 256 LYS A C 1
ATOM 2070 O O . LYS A 1 256 ? 14.867 -15.038 -24.620 1.00 96.00 256 LYS A O 1
ATOM 2075 N N . LYS A 1 257 ? 13.222 -16.171 -23.581 1.00 96.88 257 LYS A N 1
ATOM 2076 C CA . LYS A 1 257 ? 12.450 -16.502 -24.787 1.00 96.88 257 LYS A CA 1
ATOM 2077 C C . LYS A 1 257 ? 12.170 -15.275 -25.663 1.00 96.88 257 LYS A C 1
ATOM 2079 O O . LYS A 1 257 ? 12.339 -15.336 -26.871 1.00 96.88 257 LYS A O 1
ATOM 2084 N N . ARG A 1 258 ? 11.749 -14.151 -25.068 1.00 97.44 258 ARG A N 1
ATOM 2085 C CA . ARG A 1 258 ? 11.438 -12.941 -25.841 1.00 97.44 258 ARG A CA 1
ATOM 2086 C C . ARG A 1 258 ? 12.689 -12.299 -26.438 1.00 97.44 258 ARG A C 1
ATOM 2088 O O . ARG A 1 258 ? 12.615 -11.769 -27.537 1.00 97.44 258 ARG A O 1
ATOM 2095 N N . ALA A 1 259 ? 13.809 -12.318 -25.719 1.00 97.56 259 ALA A N 1
ATOM 2096 C CA . ALA A 1 259 ? 15.076 -11.812 -26.235 1.00 97.56 259 ALA A CA 1
ATOM 2097 C C . ALA A 1 259 ? 15.589 -12.654 -27.418 1.00 97.56 259 ALA A C 1
ATOM 2099 O O . ALA A 1 259 ? 16.060 -12.081 -28.394 1.00 97.56 259 ALA A O 1
ATOM 2100 N N . GLU A 1 260 ? 15.427 -13.980 -27.350 1.00 97.12 260 GLU A N 1
ATOM 2101 C CA . GLU A 1 260 ? 15.754 -14.921 -28.432 1.00 97.12 260 GLU A CA 1
ATOM 2102 C C . GLU A 1 260 ? 14.845 -14.727 -29.657 1.00 97.12 260 GLU A C 1
ATOM 2104 O O . GLU A 1 260 ? 15.347 -14.614 -30.767 1.00 97.12 260 GLU A O 1
ATOM 2109 N N . GLU A 1 261 ? 13.524 -14.605 -29.467 1.00 97.50 261 GLU A N 1
ATOM 2110 C CA . GLU A 1 261 ? 12.561 -14.311 -30.549 1.00 97.50 261 GLU A CA 1
ATOM 2111 C C . GLU A 1 261 ? 12.848 -12.992 -31.275 1.00 97.50 261 GLU A C 1
ATOM 2113 O O . GLU A 1 261 ? 12.534 -12.848 -32.453 1.00 97.50 261 GLU A O 1
ATOM 2118 N N . LEU A 1 262 ? 13.370 -12.007 -30.544 1.00 97.31 262 LEU A N 1
ATOM 2119 C CA . LEU A 1 262 ? 13.747 -10.702 -31.078 1.00 97.31 262 LEU A CA 1
ATOM 2120 C C . LEU A 1 262 ? 15.180 -10.677 -31.618 1.00 97.31 262 LEU A C 1
ATOM 2122 O O . LEU A 1 262 ? 15.613 -9.623 -32.069 1.00 97.31 262 LEU A O 1
ATOM 2126 N N . GLU A 1 263 ? 15.922 -11.782 -31.510 1.00 97.88 263 GLU A N 1
ATOM 2127 C CA . GLU A 1 263 ? 17.328 -11.894 -31.912 1.00 97.88 263 GLU A CA 1
ATOM 2128 C C . GLU A 1 263 ? 18.217 -10.780 -31.322 1.00 97.88 263 GLU A C 1
ATOM 2130 O O . GLU A 1 263 ? 19.166 -10.311 -31.954 1.00 97.88 263 GLU A O 1
ATOM 2135 N N . ILE A 1 264 ? 17.917 -10.327 -30.096 1.00 97.69 264 ILE A N 1
ATOM 2136 C CA . ILE A 1 264 ? 18.690 -9.264 -29.442 1.00 97.69 264 ILE A CA 1
ATOM 2137 C C . ILE A 1 264 ? 20.042 -9.835 -28.995 1.00 97.69 264 ILE A C 1
ATOM 2139 O O . ILE A 1 264 ? 20.068 -10.751 -28.168 1.00 97.69 264 ILE A O 1
ATOM 2143 N N . PRO A 1 265 ? 21.173 -9.267 -29.448 1.00 97.06 265 PRO A N 1
ATOM 2144 C CA . PRO A 1 265 ? 22.491 -9.738 -29.037 1.00 97.06 265 PRO A CA 1
ATOM 2145 C C . PRO A 1 265 ? 22.742 -9.601 -27.527 1.00 97.06 265 PRO A C 1
ATOM 2147 O O . PRO A 1 265 ? 22.377 -8.597 -26.905 1.00 97.06 265 PRO A O 1
ATOM 2150 N N . GLU A 1 266 ? 23.430 -10.587 -26.940 1.00 95.56 266 GLU A N 1
ATOM 2151 C CA . GLU A 1 266 ? 23.667 -10.675 -25.489 1.00 95.56 266 GLU A CA 1
ATOM 2152 C C . GLU A 1 266 ? 24.384 -9.452 -24.902 1.00 95.56 266 GLU A C 1
ATOM 2154 O O . GLU A 1 266 ? 24.131 -9.076 -23.761 1.00 95.56 266 GLU A O 1
ATOM 2159 N N . ASN A 1 267 ? 25.234 -8.771 -25.674 1.00 95.50 267 ASN A N 1
ATOM 2160 C CA . ASN A 1 267 ? 25.945 -7.571 -25.224 1.00 95.50 267 ASN A CA 1
ATOM 2161 C C . ASN A 1 267 ? 25.017 -6.373 -24.932 1.00 95.50 267 ASN A C 1
ATOM 2163 O O . ASN A 1 267 ? 25.451 -5.420 -24.282 1.00 95.50 267 ASN A O 1
ATOM 2167 N N . PHE A 1 268 ? 23.755 -6.416 -25.372 1.00 96.25 268 PHE A N 1
ATOM 2168 C CA . PHE A 1 268 ? 22.723 -5.432 -25.025 1.00 96.25 268 PHE A CA 1
ATOM 2169 C C . PHE A 1 268 ? 21.793 -5.901 -23.901 1.00 96.25 268 PHE A C 1
ATOM 2171 O O . PHE A 1 268 ? 20.849 -5.190 -23.553 1.00 96.25 268 PHE A O 1
ATOM 2178 N N . LEU A 1 269 ? 22.038 -7.076 -23.321 1.00 96.69 269 LEU A N 1
ATOM 2179 C CA . LEU A 1 269 ? 21.218 -7.675 -22.277 1.00 96.69 269 LEU A CA 1
ATOM 2180 C C . LEU A 1 269 ? 22.030 -7.787 -20.987 1.00 96.69 269 LEU A C 1
ATOM 2182 O O . LEU A 1 269 ? 23.169 -8.247 -20.969 1.00 96.69 269 LEU A O 1
ATOM 2186 N N . LYS A 1 270 ? 21.440 -7.357 -19.874 1.00 94.94 270 LYS A N 1
ATOM 2187 C CA . LYS A 1 270 ? 22.047 -7.478 -18.546 1.00 94.94 270 LYS A CA 1
ATOM 2188 C C . LYS A 1 270 ? 21.174 -8.339 -17.643 1.00 94.94 270 LYS A C 1
ATOM 2190 O O . LYS A 1 270 ? 19.977 -8.066 -17.560 1.00 94.94 270 LYS A O 1
ATOM 2195 N N . PRO A 1 271 ? 21.737 -9.317 -16.917 1.00 94.75 271 PRO A N 1
ATOM 2196 C CA . PRO A 1 271 ? 20.990 -10.038 -15.897 1.00 94.75 271 PRO A CA 1
ATOM 2197 C C . PRO A 1 271 ? 20.411 -9.073 -14.859 1.00 94.75 271 PRO A C 1
ATOM 2199 O O . PRO A 1 271 ? 21.123 -8.216 -14.332 1.00 94.75 271 PRO A O 1
ATOM 2202 N N . ALA A 1 272 ? 19.121 -9.197 -14.571 1.00 93.44 272 ALA A N 1
ATOM 2203 C CA . ALA A 1 272 ? 18.425 -8.335 -13.627 1.00 93.44 272 ALA A CA 1
ATOM 2204 C C . ALA A 1 272 ? 17.256 -9.062 -12.956 1.00 93.44 272 ALA A C 1
ATOM 2206 O O . ALA A 1 272 ? 16.677 -9.997 -13.502 1.00 93.44 272 ALA A O 1
ATOM 2207 N N . ILE A 1 273 ? 16.879 -8.580 -11.772 1.00 92.00 273 ILE A N 1
ATOM 2208 C CA . ILE A 1 273 ? 15.682 -9.017 -11.053 1.00 92.00 273 ILE A CA 1
ATOM 2209 C C . ILE A 1 273 ? 14.752 -7.820 -10.907 1.00 92.00 273 ILE A C 1
ATOM 2211 O O . ILE A 1 273 ? 15.180 -6.733 -10.521 1.00 92.00 273 ILE A O 1
ATOM 2215 N N . GLY A 1 274 ? 13.475 -8.016 -11.235 1.00 86.62 274 GLY A N 1
ATOM 2216 C CA . GLY A 1 274 ? 12.505 -6.922 -11.261 1.00 86.62 274 GLY A CA 1
ATOM 2217 C C . GLY A 1 274 ? 11.676 -6.763 -9.992 1.00 86.62 274 GLY A C 1
ATOM 2218 O O . GLY A 1 274 ? 11.228 -5.653 -9.707 1.00 86.62 274 GLY A O 1
ATOM 2219 N N . ARG A 1 275 ? 11.412 -7.846 -9.250 1.00 85.00 275 ARG A N 1
ATOM 2220 C CA . ARG A 1 275 ? 10.516 -7.823 -8.083 1.00 85.00 275 ARG A CA 1
ATOM 2221 C C . ARG A 1 275 ? 11.139 -8.536 -6.897 1.00 85.00 275 ARG A C 1
ATOM 2223 O O . ARG A 1 275 ? 11.726 -9.595 -7.059 1.00 85.00 275 ARG A O 1
ATOM 2230 N N . THR A 1 276 ? 10.931 -8.004 -5.698 1.00 82.12 276 THR A N 1
ATOM 2231 C CA . THR A 1 276 ? 11.449 -8.604 -4.461 1.00 82.12 276 THR A CA 1
ATOM 2232 C C . THR A 1 276 ? 10.900 -10.011 -4.227 1.00 82.12 276 THR A C 1
ATOM 2234 O O . THR A 1 276 ? 11.653 -10.882 -3.821 1.00 82.12 276 THR A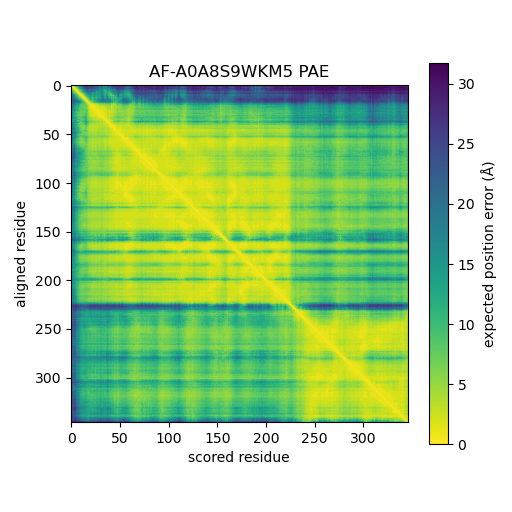 O 1
ATOM 2237 N N . ARG A 1 277 ? 9.632 -10.281 -4.585 1.00 80.69 277 ARG A N 1
ATOM 2238 C CA . ARG A 1 277 ? 9.029 -11.630 -4.496 1.00 80.69 277 ARG A CA 1
ATOM 2239 C C . ARG A 1 277 ? 9.689 -12.693 -5.379 1.00 80.69 277 ARG A C 1
ATOM 2241 O O . ARG A 1 277 ? 9.370 -13.865 -5.244 1.00 80.69 277 ARG A O 1
ATOM 2248 N N . ASP A 1 278 ? 10.528 -12.278 -6.327 1.00 85.62 278 ASP A N 1
ATOM 2249 C CA . ASP A 1 278 ? 11.286 -13.190 -7.183 1.00 85.62 278 ASP A CA 1
ATOM 2250 C C . ASP A 1 278 ? 12.591 -13.649 -6.487 1.00 85.62 278 ASP A C 1
ATOM 2252 O O . ASP A 1 278 ? 13.344 -14.440 -7.049 1.00 85.62 278 ASP A O 1
ATOM 2256 N N . VAL A 1 279 ? 12.853 -13.173 -5.260 1.00 85.56 279 VAL A N 1
ATOM 2257 C CA . VAL A 1 279 ? 14.008 -13.526 -4.427 1.00 85.56 279 VAL A CA 1
ATOM 2258 C C . VAL A 1 279 ? 13.512 -14.053 -3.079 1.00 85.56 279 VAL A C 1
ATOM 2260 O O . VAL A 1 279 ? 13.000 -13.299 -2.260 1.00 85.56 279 VAL A O 1
ATOM 2263 N N . GLU A 1 280 ? 13.666 -15.355 -2.845 1.00 79.06 280 GLU A N 1
ATOM 2264 C CA . GLU A 1 280 ? 13.168 -16.019 -1.626 1.00 79.06 280 GLU A CA 1
ATOM 2265 C C . GLU A 1 280 ? 14.157 -15.942 -0.445 1.00 79.06 280 GLU A C 1
ATOM 2267 O O . GLU A 1 280 ? 13.769 -16.143 0.701 1.00 79.06 280 GLU A O 1
ATOM 2272 N N . GLY A 1 281 ? 15.431 -15.628 -0.702 1.00 82.94 281 GLY A N 1
ATOM 2273 C CA . GLY A 1 281 ? 16.489 -15.588 0.311 1.00 82.94 281 GLY A CA 1
ATOM 2274 C C . GLY A 1 281 ? 17.253 -14.265 0.367 1.00 82.94 281 GLY A C 1
ATOM 2275 O O . GLY A 1 281 ? 16.945 -13.299 -0.324 1.00 82.94 281 GLY A O 1
ATOM 2276 N N . TYR A 1 282 ? 18.311 -14.235 1.175 1.00 86.94 282 TYR A N 1
ATOM 2277 C CA . TYR A 1 282 ? 19.157 -13.047 1.355 1.00 86.94 282 TYR A CA 1
ATOM 2278 C C . TYR A 1 282 ? 20.241 -12.887 0.281 1.00 86.94 282 TYR A C 1
ATOM 2280 O O . TYR A 1 282 ? 21.019 -11.934 0.315 1.00 86.94 282 TYR A O 1
ATOM 2288 N N . THR A 1 283 ? 20.333 -13.824 -0.664 1.00 88.88 283 THR A N 1
ATOM 2289 C CA . THR A 1 283 ? 21.388 -13.853 -1.680 1.00 88.88 283 THR A CA 1
ATOM 2290 C C . THR A 1 283 ? 20.796 -14.138 -3.049 1.00 88.88 283 THR A C 1
ATOM 2292 O O . THR A 1 283 ? 19.997 -15.055 -3.221 1.00 88.88 283 THR A O 1
ATOM 2295 N N . ILE A 1 284 ? 21.224 -13.354 -4.036 1.00 90.00 284 ILE A N 1
ATOM 2296 C CA . ILE A 1 284 ? 20.892 -13.560 -5.443 1.00 90.00 284 ILE A CA 1
ATOM 2297 C C . ILE A 1 284 ? 22.051 -14.309 -6.089 1.00 90.00 284 ILE A C 1
ATOM 2299 O O . ILE A 1 284 ? 23.194 -13.857 -6.039 1.00 90.00 284 ILE A O 1
ATOM 2303 N N . THR A 1 285 ? 21.756 -15.449 -6.705 1.00 91.94 285 THR A N 1
ATOM 2304 C CA . THR A 1 285 ? 22.753 -16.287 -7.380 1.00 91.94 285 THR A CA 1
ATOM 2305 C C . THR A 1 285 ? 22.398 -16.474 -8.852 1.00 91.94 285 THR A C 1
ATOM 2307 O O . THR A 1 285 ? 21.291 -16.155 -9.291 1.00 91.94 285 THR A O 1
ATOM 2310 N N . LYS A 1 286 ? 23.318 -17.056 -9.631 1.00 91.62 286 LYS A N 1
ATOM 2311 C CA . LYS A 1 286 ? 23.009 -17.500 -11.000 1.00 91.62 286 LYS A CA 1
ATOM 2312 C C . LYS A 1 286 ? 21.846 -18.497 -11.019 1.00 91.62 286 LYS A C 1
ATOM 2314 O O . LYS A 1 286 ? 21.002 -18.418 -11.905 1.00 91.62 286 LYS A O 1
ATOM 2319 N N . GLN A 1 287 ? 21.762 -19.378 -10.020 1.00 92.06 287 GLN A N 1
ATOM 2320 C CA . GLN A 1 287 ? 20.670 -20.343 -9.909 1.00 92.06 287 GLN A CA 1
ATOM 2321 C C . GLN A 1 287 ? 19.316 -19.646 -9.730 1.00 92.06 287 GLN A C 1
ATOM 2323 O O . GLN A 1 287 ? 18.352 -20.024 -10.386 1.00 92.06 287 GLN A O 1
ATOM 2328 N N . THR A 1 288 ? 19.265 -18.566 -8.940 1.00 92.50 288 THR A N 1
ATOM 2329 C CA . THR A 1 288 ? 18.058 -17.739 -8.778 1.00 92.50 288 THR A CA 1
ATOM 2330 C C . THR A 1 288 ? 17.525 -17.260 -10.131 1.00 92.50 288 THR A C 1
ATOM 2332 O O . THR A 1 288 ? 16.336 -17.383 -10.406 1.00 92.50 288 THR A O 1
ATOM 2335 N N . LEU A 1 289 ? 18.401 -16.756 -11.006 1.00 93.56 289 LEU A N 1
ATOM 2336 C CA . LEU A 1 289 ? 18.011 -16.294 -12.341 1.00 93.56 289 LEU A CA 1
ATOM 2337 C C . LEU A 1 289 ? 17.546 -17.447 -13.238 1.00 93.56 289 LEU A C 1
ATOM 2339 O O . LEU A 1 289 ? 16.504 -17.329 -13.877 1.00 93.56 289 LEU A O 1
ATOM 2343 N N . LEU A 1 290 ? 18.254 -18.581 -13.232 1.00 93.62 290 LEU A N 1
ATOM 2344 C CA . LEU A 1 290 ? 17.858 -19.767 -14.000 1.00 93.62 290 LEU A CA 1
ATOM 2345 C C . LEU A 1 290 ? 16.482 -20.294 -13.575 1.00 93.62 290 LEU A C 1
ATOM 2347 O O . LEU A 1 290 ? 15.694 -20.735 -14.410 1.00 93.62 290 LEU A O 1
ATOM 2351 N N . ASP A 1 291 ? 16.173 -20.266 -12.282 1.00 93.38 291 ASP A N 1
ATOM 2352 C CA . ASP A 1 291 ? 14.881 -20.710 -11.757 1.00 93.38 291 ASP A CA 1
ATOM 2353 C C . ASP A 1 291 ? 13.751 -19.771 -12.194 1.00 93.38 291 ASP A C 1
ATOM 2355 O O . ASP A 1 291 ? 12.665 -20.223 -12.564 1.00 93.38 291 ASP A O 1
ATOM 2359 N N . LEU A 1 292 ? 14.016 -18.462 -12.204 1.00 93.81 292 LEU A N 1
ATOM 2360 C CA . LEU A 1 292 ? 13.091 -17.451 -12.713 1.00 93.81 292 LEU A CA 1
ATOM 2361 C C . LEU A 1 292 ? 12.850 -17.606 -14.218 1.00 93.81 292 LEU A C 1
ATOM 2363 O O . LEU A 1 292 ? 11.698 -17.559 -14.654 1.00 93.81 292 LEU A O 1
ATOM 2367 N N . GLU A 1 293 ? 13.898 -17.870 -14.996 1.00 94.06 293 GLU A N 1
ATOM 2368 C CA . GLU A 1 293 ? 13.792 -18.158 -16.429 1.00 94.06 293 GLU A CA 1
ATOM 2369 C C . GLU A 1 293 ? 12.920 -19.385 -16.696 1.00 94.06 293 GLU A C 1
ATOM 2371 O O . GLU A 1 293 ? 12.012 -19.313 -17.526 1.00 94.06 293 GLU A O 1
ATOM 2376 N N . ARG A 1 294 ? 13.113 -20.481 -15.944 1.00 94.44 294 ARG A N 1
ATOM 2377 C CA . ARG A 1 294 ? 12.262 -21.681 -16.053 1.00 94.44 294 ARG A CA 1
ATOM 2378 C C . ARG A 1 294 ? 10.799 -21.396 -15.707 1.00 94.44 294 ARG A C 1
ATOM 2380 O O . ARG A 1 294 ? 9.906 -22.005 -16.286 1.00 94.44 294 ARG A O 1
ATOM 2387 N N . LYS A 1 295 ? 10.542 -20.437 -14.811 1.00 93.12 295 LYS A N 1
ATOM 2388 C CA . LYS A 1 295 ? 9.195 -19.936 -14.476 1.00 93.12 295 LYS A CA 1
ATOM 2389 C C . LYS A 1 295 ? 8.654 -18.913 -15.496 1.00 93.12 295 LYS A C 1
ATOM 2391 O O . LYS A 1 295 ? 7.598 -18.326 -15.260 1.00 93.12 295 LYS A O 1
ATOM 2396 N N . GLY A 1 296 ? 9.359 -18.655 -16.602 1.00 93.38 296 GLY A N 1
ATOM 2397 C CA . GLY A 1 296 ? 8.954 -17.698 -17.638 1.00 93.38 296 GLY A CA 1
ATOM 2398 C C . GLY A 1 296 ? 9.004 -16.236 -17.185 1.00 93.38 296 GLY A C 1
ATOM 2399 O O . GLY A 1 296 ? 8.313 -15.384 -17.746 1.00 93.38 296 GLY A O 1
ATOM 2400 N N . ARG A 1 297 ? 9.776 -15.932 -16.138 1.00 94.50 297 ARG A N 1
ATOM 2401 C CA . ARG A 1 297 ? 9.903 -14.578 -15.594 1.00 94.50 297 ARG A CA 1
ATOM 2402 C C . ARG A 1 297 ? 10.934 -13.775 -16.390 1.00 94.50 297 ARG A C 1
ATOM 2404 O O . ARG A 1 297 ? 11.910 -14.349 -16.868 1.00 94.50 297 ARG A O 1
ATOM 2411 N N . PRO A 1 298 ? 10.750 -12.451 -16.530 1.00 95.25 298 PRO A N 1
ATOM 2412 C CA . PRO A 1 298 ? 11.790 -11.602 -17.087 1.00 95.25 298 PRO A CA 1
ATOM 2413 C C . PRO A 1 298 ? 13.038 -11.605 -16.200 1.00 95.25 298 PRO A C 1
ATOM 2415 O O . PRO A 1 298 ? 12.924 -11.440 -14.983 1.00 95.25 298 PRO A O 1
ATOM 2418 N N . THR A 1 299 ? 14.206 -11.784 -16.813 1.00 96.69 299 THR A N 1
ATOM 2419 C CA . THR A 1 299 ? 15.525 -11.801 -16.150 1.00 96.69 299 THR A CA 1
ATOM 2420 C C . THR A 1 299 ? 16.578 -10.995 -16.909 1.00 96.69 299 THR A C 1
ATOM 2422 O O . THR A 1 299 ? 17.701 -10.848 -16.429 1.00 96.69 299 THR A O 1
ATOM 2425 N N . LEU A 1 300 ? 16.226 -10.432 -18.070 1.00 96.75 300 LEU A N 1
ATOM 2426 C CA . LEU A 1 300 ? 17.152 -9.735 -18.956 1.00 96.75 300 LEU A CA 1
ATOM 2427 C C . LEU A 1 300 ? 16.720 -8.281 -19.134 1.00 96.75 300 LEU A C 1
ATOM 2429 O O . LEU A 1 300 ? 15.684 -7.981 -19.722 1.00 96.75 300 LEU A O 1
ATOM 2433 N N . LEU A 1 301 ? 17.520 -7.356 -18.617 1.00 96.38 301 LEU A N 1
ATOM 2434 C CA . LEU A 1 301 ? 17.371 -5.929 -18.860 1.00 96.38 301 LEU A CA 1
ATOM 2435 C C . LEU A 1 301 ? 17.996 -5.583 -20.214 1.00 96.38 301 LEU A C 1
ATOM 2437 O O . LEU A 1 301 ? 19.217 -5.626 -20.360 1.00 96.38 301 LEU A O 1
ATOM 2441 N N . PHE A 1 302 ? 17.168 -5.189 -21.175 1.00 97.00 302 PHE A N 1
ATOM 2442 C CA . PHE A 1 302 ? 17.613 -4.564 -22.411 1.00 97.00 302 PHE A CA 1
ATOM 2443 C C . PHE A 1 302 ? 18.205 -3.188 -22.093 1.00 97.00 302 PHE A C 1
ATOM 2445 O O . PHE A 1 302 ? 17.534 -2.293 -21.578 1.00 97.00 302 PHE A O 1
ATOM 2452 N N . SER A 1 303 ? 19.500 -3.052 -22.349 1.00 94.94 303 SER A N 1
ATOM 2453 C CA . SER A 1 303 ? 20.336 -1.915 -21.981 1.00 94.94 303 SER A CA 1
ATOM 2454 C C . SER A 1 303 ? 21.224 -1.538 -23.174 1.00 94.94 303 SER A C 1
ATOM 2456 O O . SER A 1 303 ? 22.445 -1.723 -23.101 1.00 94.94 303 SER A O 1
ATOM 2458 N N . PRO A 1 304 ? 20.634 -1.014 -24.267 1.00 93.81 304 PRO A N 1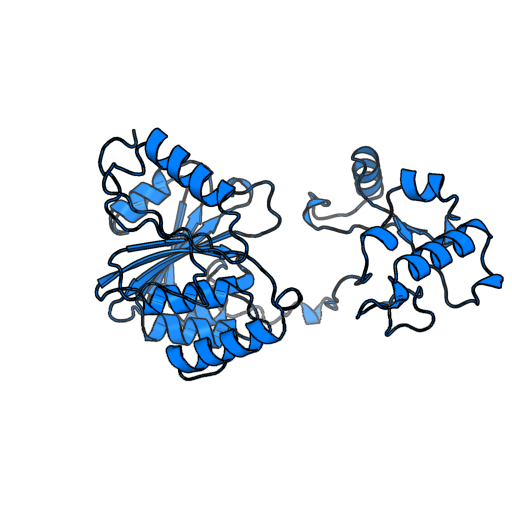
ATOM 2459 C CA . PRO A 1 304 ? 21.402 -0.467 -25.377 1.00 93.81 304 PRO A CA 1
ATOM 2460 C C . PRO A 1 304 ? 22.244 0.726 -24.909 1.00 93.81 304 PRO A C 1
ATOM 2462 O O . PRO A 1 304 ? 21.939 1.376 -23.903 1.00 93.81 304 PRO A O 1
ATOM 2465 N N . ASP A 1 305 ? 23.331 0.992 -25.627 1.00 90.50 305 ASP A N 1
ATOM 2466 C CA . ASP A 1 305 ? 24.188 2.141 -25.355 1.00 90.50 305 ASP A CA 1
ATOM 2467 C C . ASP A 1 305 ? 23.702 3.401 -26.100 1.00 90.50 305 ASP A C 1
ATOM 2469 O O . ASP A 1 305 ? 22.539 3.516 -26.480 1.00 90.50 305 ASP A O 1
ATOM 2473 N N . TRP A 1 306 ? 24.572 4.400 -26.218 1.00 91.62 306 TRP A N 1
ATOM 2474 C CA . TRP A 1 306 ? 24.251 5.754 -26.670 1.00 91.62 306 TRP A CA 1
ATOM 2475 C C . TRP A 1 306 ? 24.568 5.995 -28.154 1.00 91.62 306 TRP A C 1
ATOM 2477 O O . TRP A 1 306 ? 24.513 7.142 -28.598 1.00 91.62 306 TRP A O 1
ATOM 2487 N N . ARG A 1 307 ? 24.933 4.945 -28.906 1.00 93.88 307 ARG A N 1
ATOM 2488 C CA . ARG A 1 307 ? 25.231 5.053 -30.345 1.00 93.88 307 ARG A CA 1
ATOM 2489 C C . ARG A 1 307 ? 23.976 5.421 -31.143 1.00 93.88 307 ARG A C 1
ATOM 2491 O O . ARG A 1 307 ? 22.864 5.280 -30.643 1.00 93.88 307 ARG A O 1
ATOM 2498 N N . ALA A 1 308 ? 24.139 5.883 -32.383 1.00 94.06 308 ALA A N 1
ATOM 2499 C CA . ALA A 1 308 ? 22.993 6.206 -33.228 1.00 94.06 308 ALA A CA 1
ATOM 2500 C C . ALA A 1 308 ? 22.264 4.931 -33.682 1.00 94.06 308 ALA A C 1
ATOM 2502 O O . ALA A 1 308 ? 22.869 3.867 -33.794 1.00 94.06 308 ALA A O 1
ATOM 2503 N N . LEU A 1 309 ? 20.967 5.048 -34.000 1.00 94.25 309 LEU A N 1
ATOM 2504 C CA . LEU A 1 309 ? 20.121 3.903 -34.365 1.00 94.25 309 LEU A CA 1
ATOM 2505 C C . LEU A 1 309 ? 20.752 3.035 -35.470 1.00 94.25 309 LEU A C 1
ATOM 2507 O O . LEU A 1 309 ? 20.831 1.822 -35.334 1.00 94.25 309 LEU A O 1
ATOM 2511 N N . LYS A 1 310 ? 21.284 3.673 -36.516 1.00 95.62 310 LYS A N 1
ATOM 2512 C CA . LYS A 1 310 ? 21.932 3.017 -37.663 1.00 95.62 310 LYS A CA 1
ATOM 2513 C C . LYS A 1 310 ? 23.162 2.164 -37.311 1.00 95.62 310 LYS A C 1
ATOM 2515 O O . LYS A 1 310 ? 23.547 1.318 -38.109 1.00 95.62 310 LYS A O 1
ATOM 2520 N N . ASP A 1 311 ? 23.773 2.394 -36.147 1.00 95.88 311 ASP A N 1
ATOM 2521 C CA . ASP A 1 311 ? 24.999 1.718 -35.703 1.00 95.88 311 ASP A CA 1
ATOM 2522 C C . ASP A 1 311 ? 24.698 0.465 -34.848 1.00 95.88 311 ASP A C 1
ATOM 2524 O O . ASP A 1 311 ? 25.612 -0.185 -34.323 1.00 95.88 311 ASP A O 1
ATOM 2528 N N . PHE A 1 312 ? 23.417 0.132 -34.659 1.00 97.25 312 PHE A N 1
ATOM 2529 C CA . PHE A 1 312 ? 22.981 -1.107 -34.019 1.00 97.25 312 PHE A CA 1
ATOM 2530 C C . PHE A 1 312 ? 22.774 -2.238 -35.042 1.00 97.25 312 PHE A C 1
ATOM 2532 O O . PHE A 1 312 ? 22.497 -1.973 -36.209 1.00 97.25 312 PHE A O 1
ATOM 2539 N N . PRO A 1 313 ? 22.840 -3.516 -34.627 1.00 97.25 313 PRO A N 1
ATOM 2540 C CA . PRO A 1 313 ? 22.376 -4.639 -35.446 1.00 97.25 313 PRO A CA 1
ATOM 2541 C C . PRO A 1 313 ? 20.902 -4.489 -35.838 1.00 97.25 313 PRO A C 1
ATOM 2543 O O . PRO A 1 313 ? 20.121 -3.936 -35.061 1.00 97.25 313 PRO A O 1
ATOM 2546 N N . ILE A 1 314 ? 20.514 -5.015 -37.005 1.00 97.81 314 ILE A N 1
ATOM 2547 C CA . ILE A 1 314 ? 19.177 -4.796 -37.589 1.00 97.81 314 ILE A CA 1
ATOM 2548 C C . ILE A 1 314 ? 18.037 -5.161 -36.625 1.00 97.81 314 ILE A C 1
ATOM 2550 O O . ILE A 1 314 ? 17.140 -4.355 -36.413 1.00 97.81 314 ILE A O 1
ATOM 2554 N N . ALA A 1 315 ? 18.159 -6.287 -35.919 1.00 97.50 315 ALA A N 1
ATOM 2555 C CA . ALA A 1 315 ? 17.188 -6.742 -34.927 1.00 97.50 315 ALA A CA 1
ATOM 2556 C C . ALA A 1 315 ? 16.952 -5.719 -33.796 1.00 97.50 315 ALA A C 1
ATOM 2558 O O . ALA A 1 315 ? 15.824 -5.471 -33.368 1.00 97.50 315 ALA A O 1
ATOM 2559 N N . VAL A 1 316 ? 18.020 -5.060 -33.336 1.00 97.81 316 VAL A N 1
ATOM 2560 C CA . VAL A 1 316 ? 17.934 -4.014 -32.308 1.00 97.81 316 VAL A CA 1
ATOM 2561 C C . VAL A 1 316 ? 17.324 -2.737 -32.885 1.00 97.81 316 VAL A C 1
ATOM 2563 O O . VAL A 1 316 ? 16.539 -2.083 -32.198 1.00 97.81 316 VAL A O 1
ATOM 2566 N N . GLN A 1 317 ? 17.639 -2.392 -34.138 1.00 98.12 317 GLN A N 1
ATOM 2567 C CA . GLN A 1 317 ? 17.009 -1.256 -34.818 1.00 98.12 317 GLN A CA 1
ATOM 2568 C C . GLN A 1 317 ? 15.497 -1.451 -34.925 1.00 98.12 317 GLN A C 1
ATOM 2570 O O . GLN A 1 317 ? 14.737 -0.574 -34.515 1.00 98.12 317 GLN A O 1
ATOM 2575 N N . ASP A 1 318 ? 15.069 -2.620 -35.400 1.00 97.94 318 ASP A N 1
ATOM 2576 C CA . ASP A 1 318 ? 13.660 -2.973 -35.562 1.00 97.94 318 ASP A CA 1
ATOM 2577 C C . ASP A 1 318 ? 12.915 -2.913 -34.229 1.00 97.94 318 ASP A C 1
ATOM 2579 O O . ASP A 1 318 ? 11.832 -2.325 -34.141 1.00 97.94 318 ASP A O 1
ATOM 2583 N N . TYR A 1 319 ? 13.525 -3.438 -33.163 1.00 97.88 319 TYR A N 1
ATOM 2584 C CA . TYR A 1 319 ? 12.927 -3.412 -31.834 1.00 97.88 319 TYR A CA 1
ATOM 2585 C C . TYR A 1 319 ? 12.797 -1.990 -31.263 1.00 97.88 319 TYR A C 1
ATOM 2587 O O . TYR A 1 319 ? 11.774 -1.637 -30.666 1.00 97.88 319 TYR A O 1
ATOM 2595 N N . LEU A 1 320 ? 13.799 -1.133 -31.472 1.00 97.62 320 LEU A N 1
ATOM 2596 C CA . LEU A 1 320 ? 13.732 0.275 -31.074 1.00 97.62 320 LEU A CA 1
ATOM 2597 C C . LEU A 1 320 ? 12.658 1.035 -31.867 1.00 97.62 320 LEU A C 1
ATOM 2599 O O . LEU A 1 320 ? 11.854 1.751 -31.269 1.00 97.62 320 LEU A O 1
ATOM 2603 N N . LEU A 1 321 ? 12.572 0.821 -33.182 1.00 97.56 321 LEU A N 1
ATOM 2604 C CA . LEU A 1 321 ? 11.532 1.410 -34.032 1.00 97.56 321 LEU A CA 1
ATOM 2605 C C . LEU A 1 321 ? 10.125 0.934 -33.641 1.00 97.56 321 LEU A C 1
ATOM 2607 O O . LEU A 1 321 ? 9.174 1.717 -33.663 1.00 97.56 321 LEU A O 1
ATOM 2611 N N . GLU A 1 322 ? 9.965 -0.328 -33.236 1.00 96.88 322 GLU A N 1
ATOM 2612 C CA . GLU A 1 322 ? 8.714 -0.836 -32.661 1.00 96.88 322 GLU A CA 1
ATOM 2613 C C . GLU A 1 322 ? 8.335 -0.067 -31.384 1.00 96.88 322 GLU A C 1
ATOM 2615 O O . GLU A 1 322 ? 7.170 0.297 -31.190 1.00 96.88 322 GLU A O 1
ATOM 2620 N N . GLY A 1 323 ? 9.318 0.230 -30.530 1.00 96.38 323 GLY A N 1
ATOM 2621 C CA . GLY A 1 323 ? 9.129 1.050 -29.337 1.00 96.38 323 GLY A CA 1
ATOM 2622 C C . GLY A 1 323 ? 8.634 2.464 -29.654 1.00 96.38 323 GLY A C 1
ATOM 2623 O O . GLY A 1 323 ? 7.722 2.958 -28.988 1.00 96.38 323 GLY A O 1
ATOM 2624 N N . GLU A 1 324 ? 9.170 3.095 -30.698 1.00 96.50 324 GLU A N 1
ATOM 2625 C CA . GLU A 1 324 ? 8.725 4.415 -31.167 1.00 96.50 324 GLU A CA 1
ATOM 2626 C C . GLU A 1 324 ? 7.306 4.381 -31.738 1.00 96.50 324 GLU A C 1
ATOM 2628 O O . GLU A 1 324 ? 6.490 5.242 -31.402 1.00 96.50 324 GLU A O 1
ATOM 2633 N N . LYS A 1 325 ? 6.962 3.348 -32.520 1.00 97.12 325 LYS A N 1
ATOM 2634 C CA . LYS A 1 325 ? 5.590 3.129 -33.017 1.00 97.12 325 LYS A CA 1
ATOM 2635 C C . LYS A 1 325 ? 4.580 2.967 -31.878 1.00 97.12 325 LYS A C 1
ATOM 2637 O O . LYS A 1 325 ? 3.432 3.378 -32.009 1.00 97.12 325 LYS A O 1
ATOM 2642 N N . LYS A 1 326 ? 5.008 2.392 -30.751 1.00 96.00 326 LYS A N 1
ATOM 2643 C CA . LYS A 1 326 ? 4.221 2.246 -29.513 1.00 96.00 326 LYS A CA 1
ATOM 2644 C C . LYS A 1 326 ? 4.279 3.475 -28.596 1.00 96.00 326 LYS A C 1
ATOM 2646 O O . LYS A 1 326 ? 3.823 3.401 -27.454 1.00 96.00 326 LYS A O 1
ATOM 2651 N N . GLU A 1 327 ? 4.874 4.572 -29.062 1.00 96.19 327 GLU A N 1
ATOM 2652 C CA . GLU A 1 327 ? 5.062 5.825 -28.323 1.00 96.19 327 GLU A CA 1
ATOM 2653 C C . GLU A 1 327 ? 5.792 5.655 -26.978 1.00 96.19 327 GLU A C 1
ATOM 2655 O O . GLU A 1 327 ? 5.632 6.449 -26.046 1.00 96.19 327 GLU A O 1
ATOM 2660 N N . ILE A 1 328 ? 6.622 4.615 -26.848 1.00 94.94 328 ILE A N 1
ATOM 2661 C CA . ILE A 1 328 ? 7.377 4.339 -25.620 1.00 94.94 328 ILE A CA 1
ATOM 2662 C C . ILE A 1 328 ? 8.369 5.470 -25.345 1.00 94.94 328 ILE A C 1
ATOM 2664 O O . ILE A 1 328 ? 8.508 5.901 -24.199 1.00 94.94 328 ILE A O 1
ATOM 2668 N N . ASN A 1 329 ? 8.976 6.006 -26.401 1.00 94.44 329 ASN A N 1
ATOM 2669 C CA . ASN A 1 329 ? 9.847 7.178 -26.375 1.00 94.44 329 ASN A CA 1
ATOM 2670 C C . ASN A 1 329 ? 9.166 8.440 -25.812 1.00 94.44 329 ASN A C 1
ATOM 2672 O O . ASN A 1 329 ? 9.848 9.296 -25.260 1.00 94.44 329 ASN A O 1
ATOM 2676 N N . LYS A 1 330 ? 7.834 8.556 -25.898 1.00 93.44 330 LYS A N 1
ATOM 2677 C CA . LYS A 1 330 ? 7.073 9.710 -25.384 1.00 93.44 330 LYS A CA 1
ATOM 2678 C C . LYS A 1 330 ? 6.669 9.569 -23.914 1.00 93.44 330 LYS A C 1
ATOM 2680 O O . LYS A 1 330 ? 6.145 10.515 -23.325 1.00 93.44 330 LYS A O 1
ATOM 2685 N N . ARG A 1 331 ? 6.884 8.406 -23.287 1.00 92.25 331 ARG A N 1
ATOM 2686 C CA . ARG A 1 331 ? 6.531 8.196 -21.872 1.00 92.25 331 ARG A CA 1
ATOM 2687 C C . ARG A 1 331 ? 7.379 9.086 -20.968 1.00 92.25 331 ARG A C 1
ATOM 2689 O O . ARG A 1 331 ? 8.571 9.248 -21.197 1.00 92.25 331 ARG A O 1
ATOM 2696 N N . THR A 1 332 ? 6.791 9.576 -19.877 1.00 87.81 332 THR A N 1
ATOM 2697 C CA . THR A 1 332 ? 7.355 10.631 -19.013 1.00 87.81 332 THR A CA 1
ATOM 2698 C C . THR A 1 332 ? 8.821 10.437 -18.613 1.00 87.81 332 THR A C 1
ATOM 2700 O O . THR A 1 332 ? 9.585 11.385 -18.689 1.00 87.81 332 THR A O 1
ATOM 2703 N N . LEU A 1 333 ? 9.226 9.234 -18.185 1.00 89.25 333 LEU A N 1
ATOM 2704 C CA . LEU A 1 333 ? 10.615 8.963 -17.773 1.00 89.25 333 LEU A CA 1
ATOM 2705 C C . LEU A 1 333 ? 11.556 8.688 -18.956 1.00 89.25 333 LEU A C 1
ATOM 2707 O O . LEU A 1 333 ? 12.766 8.847 -18.845 1.00 89.25 333 LEU A O 1
ATOM 2711 N N . ILE A 1 334 ? 11.015 8.184 -20.058 1.00 92.25 334 ILE A N 1
ATOM 2712 C CA . ILE A 1 334 ? 11.797 7.732 -21.209 1.00 92.25 334 ILE A CA 1
ATOM 2713 C C . ILE A 1 334 ? 12.100 8.926 -22.119 1.00 92.25 334 ILE A C 1
ATOM 2715 O O . ILE A 1 334 ? 13.236 9.095 -22.550 1.00 92.25 334 ILE A O 1
ATOM 2719 N N . GLY A 1 335 ? 11.121 9.810 -22.318 1.00 90.50 335 GLY A N 1
ATOM 2720 C CA . GLY A 1 335 ? 11.272 11.027 -23.113 1.00 90.50 335 GLY A CA 1
ATOM 2721 C C . GLY A 1 335 ? 12.237 12.053 -22.519 1.00 90.50 335 GLY A C 1
ATOM 2722 O O . GLY A 1 335 ? 12.657 12.964 -23.220 1.00 90.50 335 GLY A O 1
ATOM 2723 N N . THR A 1 336 ? 12.633 11.909 -21.250 1.00 90.75 336 THR A N 1
ATOM 2724 C CA . THR A 1 336 ? 13.681 12.744 -20.639 1.00 90.75 336 THR A CA 1
ATOM 2725 C C . THR A 1 336 ? 15.096 12.239 -20.933 1.00 90.75 336 THR A C 1
ATOM 2727 O O . THR A 1 336 ? 16.061 12.857 -20.491 1.00 90.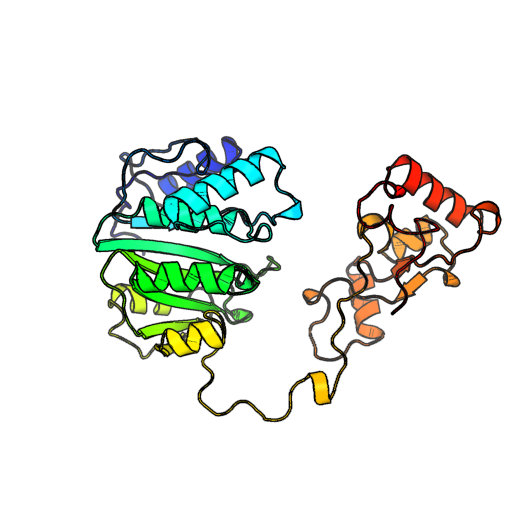75 336 THR A O 1
ATOM 2730 N N . ARG A 1 337 ? 15.250 11.090 -21.602 1.00 91.75 337 ARG A N 1
ATOM 2731 C CA . ARG A 1 337 ? 16.553 10.474 -21.884 1.00 91.75 337 ARG A CA 1
ATOM 2732 C C . ARG A 1 337 ? 17.026 10.831 -23.285 1.00 91.75 337 ARG A C 1
ATOM 2734 O O . ARG A 1 337 ? 16.220 10.998 -24.195 1.00 91.75 337 ARG A O 1
ATOM 2741 N N . ASN A 1 338 ? 18.343 10.888 -23.459 1.00 89.44 338 ASN A N 1
ATOM 2742 C CA . ASN A 1 338 ? 18.961 11.106 -24.758 1.00 89.44 338 ASN A CA 1
ATOM 2743 C C . ASN A 1 338 ? 20.141 10.131 -24.974 1.00 89.44 338 ASN A C 1
ATOM 2745 O O . ASN A 1 338 ? 21.102 10.182 -24.199 1.00 89.44 338 ASN A O 1
ATOM 2749 N N . PRO A 1 339 ? 20.082 9.241 -25.984 1.00 93.06 339 PRO A N 1
ATOM 2750 C CA . PRO A 1 339 ? 18.873 8.863 -26.729 1.00 93.06 339 PRO A CA 1
ATOM 2751 C C . PRO A 1 339 ? 17.806 8.241 -25.804 1.00 93.06 339 PRO A C 1
ATOM 2753 O O . PRO A 1 339 ? 18.118 7.809 -24.693 1.00 93.06 339 PRO A O 1
ATOM 2756 N N . TRP A 1 340 ? 16.540 8.191 -26.240 1.00 94.50 340 TRP A N 1
ATOM 2757 C CA . TRP A 1 340 ? 15.411 7.787 -25.379 1.00 94.50 340 TRP A CA 1
ATOM 2758 C C . TRP A 1 340 ? 15.565 6.372 -24.792 1.00 94.50 340 TRP A C 1
ATOM 2760 O O . TRP A 1 340 ? 15.118 6.091 -23.679 1.00 94.50 340 TRP A O 1
ATOM 2770 N N . TYR A 1 341 ? 16.227 5.480 -25.531 1.00 93.25 341 TYR A N 1
ATOM 2771 C CA . TYR A 1 341 ? 16.460 4.086 -25.153 1.00 93.25 341 TYR A CA 1
ATOM 2772 C C . TYR A 1 341 ? 17.656 3.879 -24.222 1.00 93.25 341 TYR A C 1
ATOM 2774 O O . TYR A 1 341 ? 17.825 2.782 -23.692 1.00 93.25 341 TYR A O 1
ATOM 2782 N N . ASN A 1 342 ? 18.468 4.912 -23.987 1.00 89.88 342 ASN A N 1
ATOM 2783 C CA . ASN A 1 342 ? 19.609 4.817 -23.088 1.00 89.88 342 ASN A CA 1
ATOM 2784 C C . ASN A 1 342 ? 19.130 4.495 -21.663 1.00 89.88 342 ASN A C 1
ATOM 2786 O O . ASN A 1 342 ? 18.130 5.042 -21.187 1.00 89.88 342 ASN A O 1
ATOM 2790 N N . MET A 1 343 ? 19.825 3.593 -20.974 1.00 86.25 343 MET A N 1
ATOM 2791 C CA . MET A 1 343 ? 19.455 3.177 -19.622 1.00 86.25 343 MET A CA 1
ATOM 2792 C C . MET A 1 343 ? 20.155 4.039 -18.565 1.00 86.25 343 MET A C 1
ATOM 2794 O O . MET A 1 343 ? 21.292 4.472 -18.753 1.00 86.25 343 MET A O 1
ATOM 2798 N N . GLU A 1 344 ? 19.498 4.264 -17.420 1.00 80.25 344 GLU A N 1
ATOM 2799 C CA . GLU A 1 344 ? 20.156 4.891 -16.265 1.00 80.25 344 GLU A CA 1
ATOM 2800 C C . GLU A 1 344 ? 21.406 4.076 -15.876 1.00 80.25 344 GLU A C 1
ATOM 2802 O O . GLU A 1 344 ? 21.318 2.871 -15.630 1.00 80.25 344 GLU A O 1
ATOM 2807 N N . LYS A 1 345 ? 22.564 4.740 -15.788 1.00 73.75 345 LYS A N 1
ATOM 2808 C CA . LYS A 1 345 ? 23.782 4.180 -15.185 1.00 73.75 345 LYS A CA 1
ATOM 2809 C C . LYS A 1 345 ? 23.818 4.586 -13.711 1.00 73.75 345 LYS A C 1
ATOM 2811 O O . LYS A 1 345 ? 23.521 5.739 -13.398 1.00 73.75 345 LYS A O 1
ATOM 2816 N N . ARG A 1 346 ? 24.140 3.655 -12.813 1.00 66.44 346 ARG A N 1
ATOM 2817 C CA . ARG A 1 346 ? 24.250 3.906 -11.370 1.00 66.44 346 ARG A CA 1
ATOM 2818 C C . ARG A 1 346 ? 25.465 3.236 -10.776 1.00 66.44 346 ARG A C 1
ATOM 2820 O O . ARG A 1 346 ? 25.789 2.131 -11.261 1.00 66.44 346 ARG A O 1
#

Secondary structure (DSSP, 8-state):
---S----SEEE---TT--HHHHHHHHHHHHHTTSS-TT-EEE-S-TTTS--SS-EEEEEE------GGGS-HHHHHHHHHHHHHHHSSPPPTT--HHHHHHHHHHHTEEEEEEEEEEEEGGGGSSTTHHHHHHHHHHHSEEEEEEEE-GGG-S-TTSSS-EEEEEEESSS--SEEEEEEE-STT-SHHHHHHHTTT-----TTEEEEEEEHHHHHHH-TTSPP--SPPPSS-GGGT----PPP--S-HHHHEE-HHHHHHTT--GGGEEE----GGG--SS---HHHHHHHHHTT---EEE---SS-GGGS-HHHHHHHHHHHHTTGGGSTTTTTSSSTTPPPP-

Nearest PDB structures (foldseek):
  8vpg-assembly3_C  TM=6.617E-01  e=8.882E-15  Clostridioides difficile
  7lni-assembly2_B  TM=6.036E-01  e=6.961E-15  Clostridioides difficile 630
  7rfm-assembly1_A  TM=5.997E-01  e=1.633E-14  Clostridioides difficile 630
  8cy2-assembly1_A  TM=5.946E-01  e=1.736E-14  Clostridioides difficile
  8cxt-assembly1_A  TM=6.070E-01  e=3.832E-14  Clostridioides difficile 630

Foldseek 3Di:
DPPPDQPQDAPEPAADPPDPVNQVVVVVVCVVVSNHDPNHHYDYDHCLPDNDPAADQEEEDAYDFAWLVPDDPVVLVSLQVLCCVQQVHGADSRDGPVLSVVSSNLVRHDAQGKYKYKDFLCCQPDDRNLSSLVSQQQQWEFAEKEFEDQQADPCVPDPTGIIITIITRDHHDQKYKYKYFQHHPDCVVVVCVVVVNPDQDDPGMDIDIDGSVQCSVPTRHDDGDPDDPDPDDPVNPDDDDDPWDQLCCVQFFDAPVRCVVLVPDCVQWDFDDDDPVLDPDPDDDPVSLVVCSVVRHGGIGRADAQDDLVPDDPSSSVSVVVCVVVVSCVRPVQVVDHVSRHTDDD

Sequence (346 aa):
NFKSGSVRGLIATWGYYLKKRCAMGSTRQGLKEGIFDSNSRLEINDFILSPPHKQFKAIVANPPYIRHHRLPVELKSRLKELSLKILGFKLDGRAGLHIYFLILALDLLESEGRLAFIMPADTCEGVFAEKLWMWITNKYCLESVITFLPEATPFPDVDTNAVVFLIKNKKRSERFYWVNCKQAYSNDLKDFVISQFEKKDYPTLTIIKRDIVEALTTGLSRHPISGTYSKNRLIDFAKVMRGIATGSNEFFFLTKKRAEELEIPENFLKPAIGRTRDVEGYTITKQTLLDLERKGRPTLLFSPDWRALKDFPIAVQDYLLEGEKKEINKRTLIGTRNPWYNMEKR

Radius of gyration: 24.36 Å; Cα contacts (8 Å, |Δi|>4): 497; chains: 1; bounding box: 61×44×65 Å

Mean predicted aligned error: 7.87 Å

pLDDT: mean 88.22, std 13.23, range [27.3, 98.56]